Protein AF-A0A2G0E6S3-F1 (afdb_monomer)

Organism: Enterococcus faecium (NCBI:txid1352)

Sequence (179 aa):
LFSSYHDAVYQENNVIRSDQTESIQQRLASDDITYTGKISSESKQGYYLSAEQTNLSTSLANYRKAGKSGLLESGVFLDGDVLTKSLSSSEAEKNVIDPDKISSSLEDFLANKDNILFGNEYVYTKNFSHLEEEPLEIQASQEYEGIPFNDDTAKIVLSLEKNKNDYRIMNNMQKHIAN

Structure (mmCIF, N/CA/C/O backbone):
data_AF-A0A2G0E6S3-F1
#
_entry.id   AF-A0A2G0E6S3-F1
#
loop_
_atom_site.group_PDB
_atom_site.id
_atom_site.type_symbol
_atom_site.label_atom_id
_atom_site.label_alt_id
_atom_site.label_comp_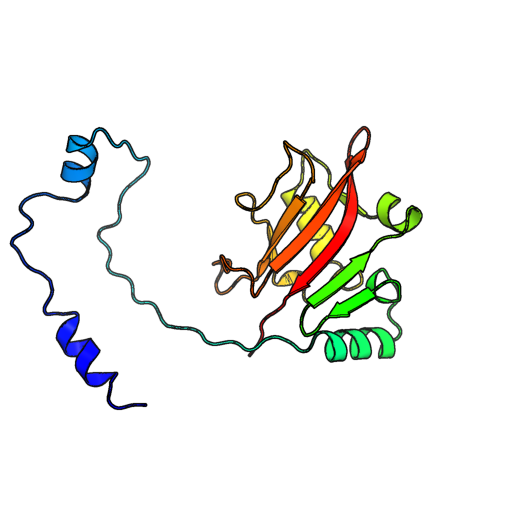id
_atom_site.label_asym_id
_atom_site.label_entity_id
_atom_site.label_seq_id
_atom_site.pdbx_PDB_ins_code
_atom_site.Cartn_x
_atom_site.Cartn_y
_atom_site.Cartn_z
_atom_site.occupancy
_atom_site.B_iso_or_equiv
_atom_site.auth_seq_id
_atom_site.auth_comp_id
_atom_site.auth_asym_id
_atom_site.auth_atom_id
_atom_site.pdbx_PDB_model_num
ATOM 1 N N . LEU A 1 1 ? -4.801 -28.949 19.987 1.00 45.06 1 LEU A N 1
ATOM 2 C CA . LEU A 1 1 ? -5.226 -27.597 20.420 1.00 45.06 1 LEU A CA 1
ATOM 3 C C . LEU A 1 1 ? -6.745 -27.369 20.294 1.00 45.06 1 LEU A C 1
ATOM 5 O O . LEU A 1 1 ? -7.177 -26.231 20.277 1.00 45.06 1 LEU A O 1
ATOM 9 N N . PHE A 1 2 ? -7.572 -28.427 20.276 1.00 37.78 2 PHE A N 1
ATOM 10 C CA . PHE A 1 2 ? -9.034 -28.327 20.110 1.00 37.78 2 PHE A CA 1
ATOM 11 C C . PHE A 1 2 ? -9.837 -28.495 21.418 1.00 37.78 2 PHE A C 1
ATOM 13 O O . PHE A 1 2 ? -11.061 -28.486 21.379 1.00 37.78 2 PHE A O 1
ATOM 20 N N . SER A 1 3 ? -9.185 -28.642 22.581 1.00 34.00 3 SER A N 1
ATOM 21 C CA . SER A 1 3 ? -9.890 -28.794 23.868 1.00 34.00 3 SER A CA 1
ATOM 22 C C . SER A 1 3 ? -10.190 -27.469 24.574 1.00 34.00 3 SER A C 1
ATOM 24 O O . SER A 1 3 ? -11.008 -27.453 25.480 1.00 34.00 3 SER A O 1
ATOM 26 N N . SER A 1 4 ? -9.576 -26.358 24.161 1.00 38.72 4 SER A N 1
ATOM 27 C CA . SER A 1 4 ? -9.751 -25.042 24.797 1.00 38.72 4 SER A CA 1
ATOM 28 C C . SER A 1 4 ? -10.980 -24.269 24.299 1.00 38.72 4 SER A C 1
ATOM 30 O O . SER A 1 4 ? -11.353 -23.269 24.903 1.00 38.72 4 SER A O 1
ATOM 32 N N . TYR A 1 5 ? -11.624 -24.713 23.213 1.00 45.81 5 TYR A N 1
ATOM 33 C CA . TYR A 1 5 ? -12.762 -23.995 22.625 1.00 45.81 5 TYR A CA 1
ATOM 34 C C . TYR A 1 5 ? -14.083 -24.260 23.363 1.00 45.81 5 TYR A C 1
ATOM 36 O O . TYR A 1 5 ? -14.990 -23.436 23.322 1.00 45.81 5 TYR A O 1
ATOM 44 N N . HIS A 1 6 ? -14.202 -25.388 24.071 1.00 39.03 6 HIS A N 1
ATOM 45 C CA . HIS A 1 6 ? -15.421 -25.692 24.828 1.00 39.03 6 HIS A CA 1
ATOM 46 C C . HIS A 1 6 ? -15.519 -24.923 26.153 1.00 39.03 6 HIS A C 1
ATOM 48 O O . HIS A 1 6 ? -16.628 -24.616 26.580 1.00 39.03 6 HIS A O 1
ATOM 54 N N . ASP A 1 7 ? -14.393 -24.534 26.759 1.00 37.19 7 ASP A N 1
ATOM 55 C CA . ASP 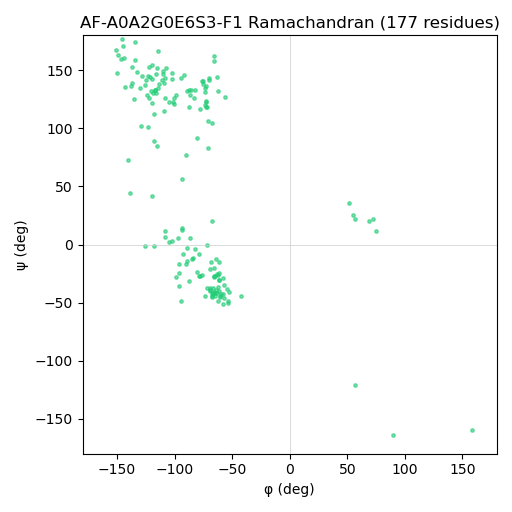A 1 7 ? -14.404 -23.779 28.020 1.00 37.19 7 ASP A CA 1
ATOM 56 C C . ASP A 1 7 ? -14.715 -22.283 27.814 1.00 37.19 7 ASP A C 1
ATOM 58 O O . ASP A 1 7 ? -15.311 -21.650 28.687 1.00 37.19 7 ASP A O 1
ATOM 62 N N . ALA A 1 8 ? -14.398 -21.723 26.639 1.00 44.44 8 ALA A N 1
ATOM 63 C CA . ALA A 1 8 ? -14.673 -20.319 26.317 1.00 44.44 8 ALA A CA 1
ATOM 64 C C . ALA A 1 8 ? -16.179 -20.026 26.159 1.00 44.44 8 ALA A C 1
ATOM 66 O O . ALA A 1 8 ? -16.666 -19.007 26.650 1.00 44.44 8 ALA A O 1
ATOM 67 N N . VAL A 1 9 ? -16.942 -20.959 25.573 1.00 43.62 9 VAL A N 1
ATOM 68 C CA . VAL A 1 9 ? -18.397 -20.807 25.355 1.00 43.62 9 VAL A CA 1
ATOM 69 C C . VAL A 1 9 ? -19.179 -20.758 26.679 1.00 43.62 9 VAL A C 1
ATOM 71 O O . VAL A 1 9 ? -20.223 -20.113 26.764 1.00 43.62 9 VAL A O 1
ATOM 74 N N . TYR A 1 10 ? -18.664 -21.381 27.745 1.00 38.28 10 TYR A N 1
ATOM 75 C CA . TYR A 1 10 ? -19.272 -21.314 29.081 1.00 38.28 10 TYR A CA 1
ATOM 76 C C . TYR A 1 10 ? -18.759 -20.146 29.941 1.00 38.28 10 TYR A C 1
ATOM 78 O O . TYR A 1 10 ? -19.415 -19.785 30.923 1.00 38.28 10 TYR A O 1
ATOM 86 N N . GLN A 1 11 ? -17.627 -19.526 29.587 1.00 40.38 11 GLN A N 1
ATOM 87 C CA . GLN A 1 11 ? -17.107 -18.349 30.291 1.00 40.38 11 GLN A CA 1
ATOM 88 C C . GLN A 1 11 ? -17.669 -17.021 29.766 1.00 40.38 11 GLN A C 1
ATOM 90 O O . GLN A 1 11 ? -17.878 -16.120 30.578 1.00 40.38 11 GLN A O 1
ATOM 95 N N . GLU A 1 12 ? -18.003 -16.895 28.477 1.00 41.09 12 GLU A N 1
ATOM 96 C CA . GLU A 1 12 ? -18.576 -15.642 27.943 1.00 41.09 12 GLU A CA 1
ATOM 97 C C . GLU A 1 12 ? -19.967 -15.311 28.510 1.00 41.09 12 GLU A C 1
ATOM 99 O O . GLU A 1 12 ? -20.295 -14.140 28.688 1.00 41.09 12 GLU A O 1
ATOM 104 N N . ASN A 1 13 ? -20.751 -16.312 28.925 1.00 36.62 13 ASN A N 1
ATOM 105 C CA . ASN A 1 13 ? -22.032 -16.080 29.606 1.00 36.62 13 ASN A CA 1
ATOM 106 C C . ASN A 1 13 ? -21.905 -15.790 31.115 1.00 36.62 13 ASN A C 1
ATOM 108 O O . ASN A 1 13 ? -22.912 -15.516 31.765 1.00 36.62 13 ASN A O 1
ATOM 112 N N . ASN A 1 14 ? -20.699 -15.840 31.695 1.00 35.03 14 ASN A N 1
ATOM 113 C CA . ASN A 1 14 ? -20.488 -15.707 33.144 1.00 35.03 14 ASN A CA 1
ATOM 114 C C . ASN A 1 14 ? -19.832 -14.385 33.580 1.00 35.03 14 ASN A C 1
ATOM 116 O O . ASN A 1 14 ? -19.557 -14.203 34.768 1.00 35.03 14 ASN A O 1
ATOM 120 N N . VAL A 1 15 ? -19.623 -13.431 32.666 1.00 41.59 15 VAL A N 1
ATOM 121 C CA . VAL A 1 15 ? -19.131 -12.083 33.012 1.00 41.59 15 VAL A CA 1
ATOM 122 C C . VAL A 1 15 ? -20.121 -10.993 32.600 1.00 41.59 15 VAL A C 1
ATOM 124 O O . VAL A 1 15 ? -19.739 -9.911 32.175 1.00 41.59 15 VAL A O 1
ATOM 127 N N . ILE A 1 16 ? -21.416 -11.224 32.813 1.00 42.97 16 ILE A N 1
ATOM 128 C CA . ILE A 1 16 ? -22.308 -10.114 33.163 1.00 42.97 16 ILE A CA 1
ATOM 129 C C . ILE A 1 16 ? -22.292 -10.040 34.689 1.00 42.97 16 ILE A C 1
ATOM 131 O O . ILE A 1 16 ? -23.200 -10.515 35.365 1.00 42.97 16 ILE A O 1
ATOM 135 N N . ARG A 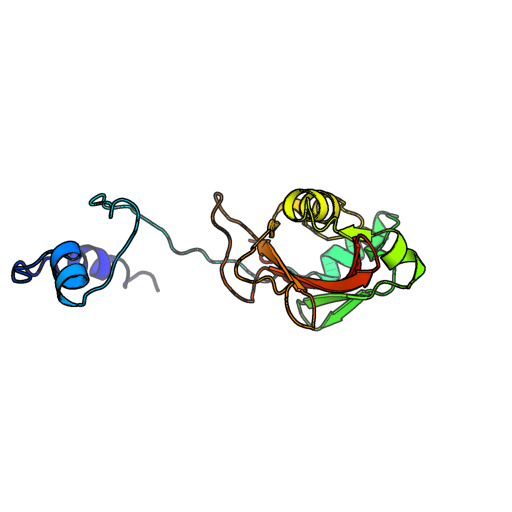1 17 ? -21.214 -9.489 35.264 1.00 44.31 17 ARG A N 1
ATOM 136 C CA . ARG A 1 17 ? -21.290 -9.015 36.649 1.00 44.31 17 ARG A CA 1
ATOM 137 C C . ARG A 1 17 ? -22.236 -7.822 36.640 1.00 44.31 17 ARG A C 1
ATOM 139 O O . ARG A 1 17 ? -21.861 -6.740 36.197 1.00 44.31 17 ARG A O 1
ATOM 146 N N . SER A 1 18 ? -23.455 -8.038 37.122 1.00 49.59 18 SER A N 1
ATOM 147 C CA . SER A 1 18 ? -24.530 -7.050 37.258 1.00 49.59 18 SER A CA 1
ATOM 148 C C . SER A 1 18 ? -24.250 -5.952 38.295 1.00 49.59 18 SER A C 1
ATOM 150 O O . SER A 1 18 ? -25.184 -5.317 38.773 1.00 49.59 18 SER A O 1
ATOM 152 N N . ASP A 1 19 ? -22.985 -5.728 38.654 1.00 46.38 19 ASP A N 1
ATOM 153 C CA . ASP A 1 19 ? -22.576 -4.812 39.724 1.00 46.38 19 ASP A CA 1
ATOM 154 C C . ASP A 1 19 ? -21.996 -3.497 39.166 1.00 46.38 19 ASP A C 1
ATOM 156 O O . ASP A 1 19 ? -21.560 -2.635 39.924 1.00 46.38 19 ASP A O 1
ATOM 160 N N . GLN A 1 20 ? -21.974 -3.318 37.837 1.00 53.00 20 GLN A N 1
ATOM 161 C CA . GLN A 1 20 ? -21.704 -2.020 37.210 1.00 53.00 20 GLN A CA 1
ATOM 162 C C . GLN A 1 20 ? -23.000 -1.199 37.237 1.00 53.00 20 GLN A C 1
ATOM 164 O O . GLN A 1 20 ? -23.832 -1.299 36.340 1.00 53.00 20 GLN A O 1
ATOM 169 N N . THR A 1 21 ? -23.192 -0.409 38.291 1.00 60.25 21 THR A N 1
ATOM 170 C CA . THR A 1 21 ? -24.366 0.466 38.459 1.00 60.25 21 THR A CA 1
ATOM 171 C C . THR A 1 21 ? -24.432 1.598 37.428 1.00 60.25 21 THR A C 1
ATOM 173 O O . THR A 1 21 ? -25.508 2.151 37.210 1.00 60.25 21 THR A O 1
ATOM 176 N N . GLU A 1 22 ? -23.308 1.943 36.792 1.00 71.19 22 GLU A N 1
ATOM 177 C CA . GLU A 1 22 ? -23.193 3.056 35.847 1.00 71.19 22 GLU A CA 1
ATOM 178 C C . GLU A 1 22 ? -22.815 2.586 34.437 1.00 71.19 22 GLU A C 1
ATOM 180 O O . GLU A 1 22 ? -21.889 1.801 34.232 1.00 71.19 22 GLU A O 1
ATOM 185 N N . SER A 1 23 ? -23.536 3.109 33.447 1.00 84.31 23 SER A N 1
ATOM 186 C CA . SER A 1 23 ? -23.283 2.891 32.019 1.00 84.31 23 SER A CA 1
ATOM 187 C C . SER A 1 23 ? -21.949 3.498 31.561 1.00 84.31 23 SER A C 1
ATOM 189 O O . SER A 1 23 ? -21.446 4.454 32.155 1.00 84.31 23 SER A O 1
ATOM 191 N N . ILE A 1 24 ? -21.392 3.005 30.445 1.00 84.81 24 ILE A N 1
ATOM 192 C CA . ILE A 1 24 ? -20.170 3.579 29.850 1.00 84.81 24 ILE A CA 1
ATOM 193 C C . ILE A 1 24 ? -20.342 5.070 29.528 1.00 84.81 24 ILE A C 1
ATOM 195 O O . ILE A 1 24 ? -19.422 5.852 29.729 1.00 84.81 24 ILE A O 1
ATOM 199 N N . GLN A 1 25 ? -21.540 5.487 29.114 1.00 87.50 25 GLN A N 1
ATOM 200 C CA . GLN A 1 25 ? -21.862 6.886 28.854 1.00 87.50 25 GLN A CA 1
ATOM 201 C C . GLN A 1 25 ? -21.766 7.747 30.120 1.00 87.50 25 GLN A C 1
ATOM 203 O O . GLN A 1 25 ? -21.241 8.854 30.055 1.00 87.50 25 GLN A O 1
ATOM 208 N N . GLN A 1 26 ? -22.253 7.248 31.261 1.00 87.06 26 GLN A N 1
ATOM 209 C CA . GLN A 1 26 ? -22.166 7.958 32.543 1.00 87.06 26 GLN A CA 1
ATOM 210 C C . GLN A 1 26 ? -20.718 8.085 33.014 1.00 87.06 26 GLN A C 1
ATOM 212 O O . GLN A 1 26 ? -20.316 9.161 33.442 1.00 87.06 26 GLN A O 1
ATOM 217 N N . ARG A 1 27 ? -19.924 7.021 32.858 1.00 89.50 27 ARG A N 1
ATOM 218 C CA . ARG A 1 27 ? -18.498 7.031 33.206 1.00 89.50 27 ARG A CA 1
ATOM 219 C C . ARG A 1 27 ? -17.715 8.038 32.365 1.00 89.50 27 ARG A C 1
ATOM 221 O O . ARG A 1 27 ? -17.015 8.871 32.922 1.00 89.50 27 ARG A O 1
ATOM 228 N N . LEU A 1 28 ? -17.900 8.016 31.042 1.00 91.62 28 LEU A N 1
ATOM 229 C CA . LEU A 1 28 ? -17.266 8.984 30.140 1.00 91.62 28 LEU A CA 1
ATOM 230 C C . LEU A 1 28 ? -17.642 10.426 30.510 1.00 91.62 28 LEU A C 1
ATOM 232 O O . LEU A 1 28 ? -16.771 11.286 30.556 1.00 91.62 28 LEU A O 1
ATOM 236 N N . ALA A 1 29 ? -18.915 10.682 30.828 1.00 89.12 29 ALA A N 1
ATOM 237 C CA . ALA A 1 29 ? -19.371 12.008 31.236 1.00 89.12 29 ALA A CA 1
ATOM 238 C C . ALA A 1 29 ? -18.796 12.456 32.592 1.00 89.12 29 ALA A C 1
ATOM 240 O O . ALA A 1 29 ? -18.484 13.631 32.745 1.00 89.12 29 ALA A O 1
ATOM 241 N N . SER A 1 30 ? -18.643 11.545 33.561 1.00 92.69 30 SER A N 1
ATOM 242 C CA . SER A 1 30 ? -18.024 11.851 34.860 1.00 92.69 30 SER A CA 1
ATOM 243 C C . SER A 1 30 ? -16.545 12.221 34.741 1.00 92.69 30 SER A C 1
ATOM 245 O O . SER A 1 30 ? -16.035 12.942 35.595 1.00 92.69 30 SER A O 1
ATOM 247 N N . ASP A 1 31 ? -15.872 11.722 33.705 1.00 94.25 31 ASP A N 1
ATOM 248 C CA . ASP A 1 31 ? -14.463 12.001 33.420 1.00 94.25 31 ASP A CA 1
ATOM 249 C C . ASP A 1 31 ? -14.291 13.188 32.446 1.00 94.25 31 ASP A C 1
ATOM 251 O O . ASP A 1 31 ? -13.207 13.388 31.897 1.00 94.25 31 ASP A O 1
ATOM 255 N N . ASP A 1 32 ? -15.358 13.958 32.189 1.00 93.94 32 ASP A N 1
ATOM 256 C CA . ASP A 1 32 ? -15.400 15.058 31.213 1.00 93.94 32 ASP A CA 1
ATOM 257 C C . ASP A 1 32 ? -14.976 14.640 29.784 1.00 93.94 32 ASP A C 1
ATOM 259 O O . ASP A 1 32 ? -14.545 15.456 28.962 1.00 93.94 32 ASP A O 1
ATOM 263 N N . ILE A 1 33 ? -15.132 13.356 29.443 1.00 94.25 33 ILE A N 1
ATOM 264 C CA . ILE A 1 33 ? -14.829 12.813 28.118 1.00 94.25 33 ILE A CA 1
ATOM 265 C C . ILE A 1 33 ? -16.056 12.960 27.222 1.00 94.25 33 ILE A C 1
ATOM 267 O O . ILE A 1 33 ? -17.109 12.354 27.435 1.00 94.25 33 ILE A O 1
ATOM 271 N N . THR A 1 34 ? -15.895 13.728 26.147 1.00 90.88 34 THR A N 1
ATOM 272 C CA . THR A 1 34 ? -16.917 13.864 25.106 1.00 90.88 34 THR A CA 1
ATOM 273 C C . THR A 1 34 ? -16.666 12.882 23.966 1.00 90.88 34 THR A C 1
ATOM 275 O O . THR A 1 34 ? -15.529 12.5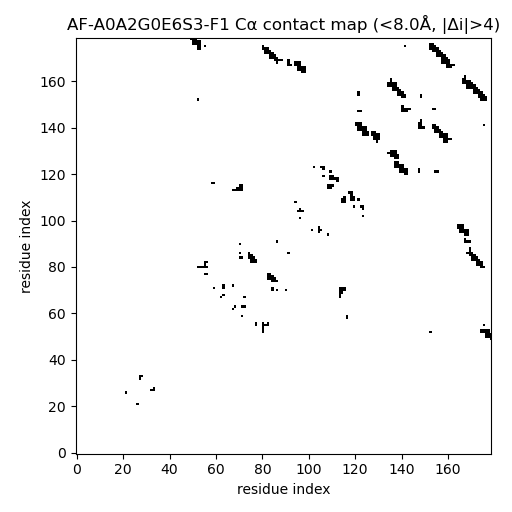98 23.595 1.00 90.88 34 THR A O 1
ATOM 278 N N . TYR A 1 35 ? -17.744 12.349 23.396 1.00 88.50 35 TYR A N 1
ATOM 279 C CA . TYR A 1 35 ? -17.702 11.511 22.202 1.00 88.50 35 TYR A CA 1
ATOM 280 C C . TYR A 1 35 ? -18.789 11.962 21.230 1.00 88.50 35 TYR A C 1
ATOM 282 O O . TYR A 1 35 ? -19.771 12.601 21.613 1.00 88.50 35 TYR A O 1
ATOM 290 N N . THR A 1 36 ? -18.618 11.623 19.957 1.00 89.06 36 THR A N 1
ATOM 291 C CA . THR A 1 36 ? -19.625 11.866 18.923 1.00 89.06 36 THR A CA 1
ATOM 292 C C . THR A 1 36 ? -20.223 10.538 18.464 1.00 89.06 36 THR A C 1
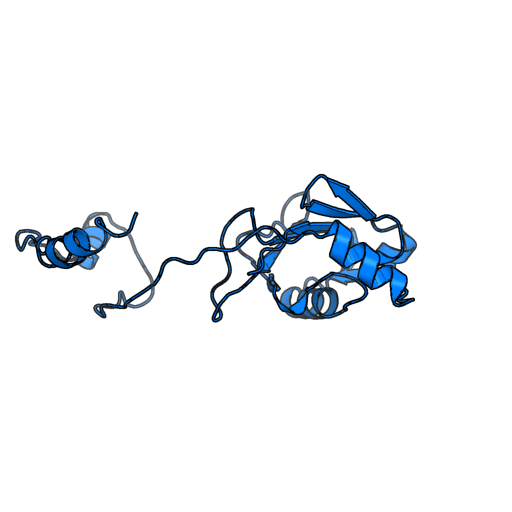ATOM 294 O O . THR A 1 36 ? -19.567 9.499 18.498 1.00 89.06 36 THR A O 1
ATOM 297 N N . GLY A 1 37 ? -21.494 10.554 18.059 1.00 86.81 37 GLY A N 1
ATOM 298 C CA . GLY A 1 37 ? -22.206 9.354 17.613 1.00 86.81 37 GLY A CA 1
ATOM 299 C C . GLY A 1 37 ? -22.923 8.595 18.734 1.00 86.81 37 GLY A C 1
ATOM 300 O O . GLY A 1 37 ? -23.204 9.136 19.801 1.00 86.81 37 GLY A O 1
ATOM 301 N N . LYS A 1 38 ? -23.293 7.341 18.455 1.00 87.38 38 LYS A N 1
ATOM 302 C CA . LYS A 1 38 ? -24.005 6.456 19.388 1.00 87.38 38 LYS A CA 1
ATOM 303 C C . LYS A 1 38 ? -23.154 5.224 19.666 1.00 87.38 38 LYS A C 1
ATOM 305 O O . LYS A 1 38 ? -22.720 4.561 18.730 1.00 87.38 38 LYS A O 1
ATOM 310 N N . ILE A 1 39 ? -22.975 4.895 20.942 1.00 86.50 39 ILE A N 1
ATOM 311 C CA . ILE A 1 39 ? -22.413 3.604 21.347 1.00 86.50 39 ILE A CA 1
ATOM 312 C C . ILE A 1 39 ? -23.497 2.546 21.122 1.00 86.50 39 ILE A C 1
ATOM 314 O O . ILE A 1 39 ? -24.593 2.662 21.675 1.00 86.50 39 ILE A O 1
ATOM 318 N N . SER A 1 40 ? -23.214 1.555 20.275 1.00 86.25 40 SER A N 1
ATOM 319 C CA . SER A 1 40 ? -24.154 0.465 20.000 1.00 86.25 40 SER A CA 1
ATOM 320 C C . SER A 1 40 ? -24.290 -0.459 21.211 1.00 86.25 40 SER A C 1
ATOM 322 O O . SER A 1 40 ? -23.302 -0.759 21.877 1.00 86.25 40 SER A O 1
ATOM 324 N N . SER A 1 41 ? -25.509 -0.932 21.473 1.00 84.06 41 SER A N 1
ATOM 325 C CA . SER A 1 41 ? -25.795 -1.996 22.444 1.00 84.06 41 SER A CA 1
ATOM 326 C C . SER A 1 41 ? -25.925 -3.377 21.789 1.00 84.06 41 SER A C 1
ATOM 328 O O . SER A 1 41 ? -26.314 -4.336 22.451 1.00 84.06 41 SER A O 1
ATOM 330 N N . GLU A 1 42 ? -25.663 -3.481 20.484 1.00 91.31 42 GLU A N 1
ATOM 331 C CA . GLU A 1 42 ? -25.717 -4.746 19.753 1.00 91.31 42 GLU A CA 1
ATOM 332 C C . GLU A 1 42 ? -24.520 -5.635 20.101 1.00 91.31 42 GLU A C 1
ATOM 334 O O . GLU A 1 42 ? -23.367 -5.207 20.028 1.00 91.31 42 GLU A O 1
ATOM 339 N N . SER A 1 43 ? -24.793 -6.902 20.417 1.00 88.50 43 SER A N 1
ATOM 340 C CA . SER A 1 43 ? -23.765 -7.938 20.484 1.00 88.50 43 SER A CA 1
ATOM 341 C C . SER A 1 43 ? -23.500 -8.474 19.078 1.00 88.50 43 SER A C 1
ATOM 343 O O . SER A 1 43 ? -24.432 -8.875 18.377 1.00 88.50 43 SER A O 1
ATOM 345 N N . LYS A 1 44 ? -22.234 -8.462 18.656 1.00 89.19 44 LYS A N 1
ATOM 346 C CA . LYS A 1 44 ? -21.785 -8.979 17.358 1.00 89.19 44 LYS A CA 1
ATOM 347 C C . LYS A 1 44 ? -20.851 -10.162 17.573 1.00 89.19 44 LYS A C 1
ATOM 349 O O . LYS A 1 44 ? -20.092 -10.183 18.536 1.00 89.19 44 LYS A O 1
ATOM 354 N N . GLN A 1 45 ? -20.902 -11.123 16.659 1.00 91.00 45 GLN A N 1
ATOM 355 C CA . GLN A 1 45 ? -19.944 -12.223 16.607 1.00 91.00 45 GLN A CA 1
ATOM 356 C C . GLN A 1 45 ? -18.789 -11.850 15.680 1.00 91.00 45 GLN A C 1
ATOM 358 O O . GLN A 1 45 ? -18.988 -11.166 14.677 1.00 91.00 45 GLN A O 1
ATOM 363 N N . GLY A 1 46 ? -17.596 -12.315 16.026 1.00 91.50 46 GLY A N 1
ATOM 364 C CA . GLY A 1 46 ? -16.402 -12.215 15.198 1.00 91.50 46 GLY A CA 1
ATOM 365 C C . GLY A 1 46 ? -15.673 -13.551 15.171 1.00 91.50 46 GLY A C 1
ATOM 366 O O . GLY A 1 46 ? -16.040 -14.493 15.875 1.00 91.50 46 GLY A O 1
ATOM 367 N N . TYR A 1 47 ? -14.634 -13.632 14.356 1.00 92.31 47 TYR A N 1
ATOM 368 C CA . TYR A 1 47 ? -13.787 -14.809 14.240 1.00 92.31 47 TYR A CA 1
ATOM 369 C C . TYR A 1 47 ? -12.322 -14.382 14.187 1.00 92.31 47 TYR A C 1
ATOM 371 O O . TYR A 1 47 ? -11.993 -13.275 13.762 1.00 92.31 47 TYR A O 1
ATOM 379 N N . TYR A 1 48 ? -11.441 -15.271 14.637 1.00 91.75 48 TYR A N 1
ATOM 380 C CA . TYR A 1 48 ? -10.008 -15.096 14.452 1.00 91.75 48 TYR A CA 1
ATOM 381 C C . TYR A 1 48 ? -9.622 -15.560 13.055 1.00 91.75 48 TYR A C 1
ATOM 383 O O . TYR A 1 48 ? -10.012 -16.646 12.624 1.00 91.75 48 TYR A O 1
ATOM 391 N N . LEU A 1 49 ? -8.836 -14.735 12.377 1.00 89.75 49 LEU A N 1
ATOM 392 C CA . LEU A 1 49 ? -8.245 -15.055 11.090 1.00 89.75 49 LEU A CA 1
ATOM 393 C C . LEU A 1 49 ? -6.780 -15.432 11.268 1.00 89.75 49 LEU A C 1
ATOM 395 O O . LEU A 1 49 ? -6.083 -14.907 12.135 1.00 89.75 49 LEU A O 1
ATOM 399 N N . SER A 1 50 ? -6.324 -16.329 10.406 1.00 91.69 50 SER A N 1
ATOM 400 C CA . SER A 1 50 ? -4.911 -16.603 10.184 1.00 91.69 50 SER A CA 1
ATOM 401 C C . SER A 1 50 ? -4.618 -16.441 8.702 1.00 91.69 50 SER A C 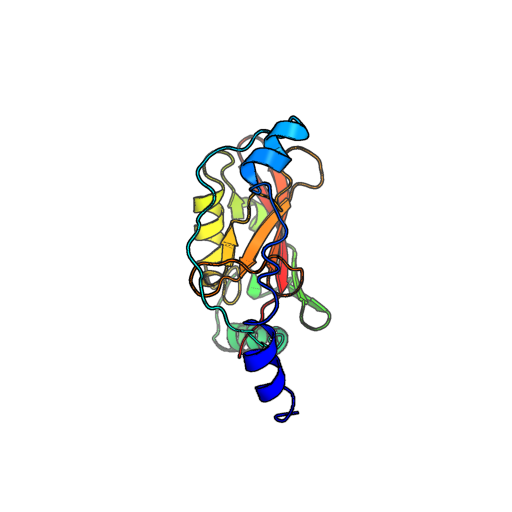1
ATOM 403 O O . SER A 1 50 ? -5.431 -16.843 7.870 1.00 91.69 50 SER A O 1
ATOM 405 N N . ALA A 1 51 ? -3.453 -15.888 8.402 1.00 94.00 51 ALA A N 1
ATOM 406 C CA . ALA A 1 51 ? -2.907 -15.781 7.061 1.00 94.00 51 ALA A CA 1
ATOM 407 C C . ALA A 1 51 ? -1.388 -15.957 7.137 1.00 94.00 51 ALA A C 1
ATOM 409 O O . ALA A 1 51 ? -0.785 -15.779 8.202 1.00 94.00 51 ALA A O 1
ATOM 410 N N . GLU A 1 52 ? -0.776 -16.293 6.011 1.00 95.62 52 GLU A N 1
ATOM 411 C CA . GLU A 1 52 ? 0.669 -16.414 5.871 1.00 95.62 52 GLU A CA 1
ATOM 412 C C . GLU A 1 52 ? 1.226 -15.246 5.056 1.00 95.62 52 GLU A C 1
ATOM 414 O O . GLU A 1 52 ? 0.549 -14.676 4.197 1.00 95.62 52 GLU A O 1
ATOM 419 N N . GLN A 1 53 ? 2.483 -14.880 5.314 1.00 96.62 53 GLN A N 1
ATOM 420 C CA . GLN A 1 53 ? 3.176 -13.915 4.467 1.00 96.62 53 GLN A CA 1
ATOM 421 C C . GLN A 1 53 ? 3.306 -14.476 3.053 1.00 96.62 53 GLN A C 1
ATOM 423 O O . GLN A 1 53 ? 3.711 -15.618 2.834 1.00 96.62 53 GLN A O 1
ATOM 428 N N . THR A 1 54 ? 2.955 -13.657 2.071 1.00 97.31 54 THR A N 1
ATOM 429 C CA . THR A 1 54 ? 3.085 -14.032 0.670 1.00 97.31 54 THR A CA 1
ATOM 430 C C . THR A 1 54 ? 4.542 -14.003 0.259 1.00 97.31 54 THR A C 1
ATOM 432 O O . THR A 1 54 ? 5.244 -13.018 0.462 1.00 97.31 54 THR A O 1
ATOM 435 N N . ASN A 1 55 ? 4.975 -15.046 -0.447 1.00 96.31 55 ASN A N 1
ATOM 436 C CA . ASN A 1 55 ? 6.291 -15.076 -1.069 1.00 96.31 55 ASN A CA 1
ATOM 437 C C . ASN A 1 55 ? 6.343 -14.107 -2.270 1.00 96.31 55 ASN A C 1
ATOM 439 O O . ASN A 1 55 ? 6.162 -14.496 -3.430 1.00 96.31 55 ASN A O 1
ATOM 443 N N . LEU A 1 56 ? 6.594 -12.824 -1.991 1.00 96.81 56 LEU A N 1
ATOM 444 C CA . LEU A 1 56 ? 6.636 -11.760 -3.000 1.00 96.81 56 LEU A CA 1
ATOM 445 C C . LEU A 1 56 ? 7.746 -11.974 -4.037 1.00 96.81 56 LEU A C 1
ATOM 447 O O . LEU A 1 56 ? 7.587 -11.569 -5.188 1.00 96.81 56 LEU A O 1
ATOM 451 N N . SER A 1 57 ? 8.823 -12.681 -3.683 1.00 95.81 57 SER A N 1
ATOM 452 C CA . SER A 1 57 ? 9.874 -13.077 -4.630 1.00 95.81 57 SER A CA 1
ATOM 453 C C . SER A 1 57 ? 9.328 -13.962 -5.755 1.00 95.81 57 SER A C 1
ATOM 455 O O . SER A 1 57 ? 9.574 -13.713 -6.940 1.00 95.81 57 SER A O 1
ATOM 457 N N . THR A 1 58 ? 8.505 -14.952 -5.403 1.00 95.94 58 THR A N 1
ATOM 458 C CA . THR A 1 58 ? 7.865 -15.850 -6.373 1.00 95.94 58 THR A CA 1
ATOM 459 C C . THR A 1 58 ? 6.848 -15.099 -7.230 1.00 95.94 58 THR A C 1
ATOM 461 O O . THR A 1 58 ? 6.848 -15.239 -8.457 1.00 95.94 58 THR A O 1
ATOM 464 N N . SER A 1 59 ? 6.025 -14.251 -6.613 1.00 96.12 59 SER A N 1
ATOM 465 C CA . SER A 1 59 ? 5.037 -13.423 -7.317 1.00 96.12 59 SER A CA 1
ATOM 466 C C . SER A 1 59 ? 5.693 -12.462 -8.315 1.00 96.12 59 SER A C 1
ATOM 468 O O . SER A 1 59 ? 5.271 -12.388 -9.471 1.00 96.12 59 SER A O 1
ATOM 470 N N . LEU A 1 60 ? 6.785 -11.800 -7.921 1.00 96.31 60 LEU A N 1
ATOM 471 C CA . LEU A 1 60 ? 7.567 -10.918 -8.788 1.00 96.31 60 LEU A CA 1
ATOM 472 C C . LEU A 1 60 ? 8.225 -11.681 -9.947 1.00 96.31 60 LEU A C 1
ATOM 474 O O . LEU A 1 60 ? 8.206 -11.222 -11.092 1.00 96.31 60 LEU A O 1
ATOM 478 N N . ALA A 1 61 ? 8.782 -12.866 -9.685 1.00 95.44 61 ALA A N 1
ATOM 479 C CA . ALA A 1 61 ? 9.362 -13.706 -10.729 1.00 95.44 61 ALA A CA 1
ATOM 480 C C . ALA A 1 61 ? 8.311 -14.134 -11.767 1.00 95.44 61 ALA A C 1
ATOM 482 O O . ALA A 1 61 ? 8.587 -14.116 -12.967 1.00 95.44 61 ALA A O 1
ATOM 483 N N . ASN A 1 62 ? 7.099 -14.474 -11.325 1.00 95.56 62 ASN A N 1
ATOM 484 C CA . ASN A 1 62 ? 5.991 -14.820 -12.215 1.00 95.56 62 ASN A CA 1
ATOM 485 C C . ASN A 1 62 ? 5.513 -13.615 -13.034 1.00 95.56 62 ASN A C 1
ATOM 487 O O . ASN A 1 62 ? 5.313 -13.750 -14.242 1.00 95.56 62 ASN A O 1
ATOM 491 N N . TYR A 1 63 ? 5.402 -12.436 -12.410 1.00 95.25 63 TYR A N 1
ATOM 492 C CA . TYR A 1 63 ? 5.111 -11.180 -13.105 1.00 95.25 63 TYR A CA 1
ATOM 493 C C . TYR A 1 63 ? 6.102 -10.939 -14.258 1.00 95.25 63 TYR A C 1
ATOM 495 O O . TYR A 1 63 ? 5.686 -10.713 -15.395 1.00 95.25 63 TYR A O 1
ATOM 503 N N . ARG A 1 64 ? 7.410 -11.079 -13.996 1.00 94.81 64 ARG A N 1
ATOM 504 C CA . ARG A 1 64 ? 8.467 -10.854 -14.999 1.00 94.81 64 ARG A CA 1
ATOM 505 C C . ARG A 1 64 ? 8.482 -11.915 -16.100 1.00 94.81 64 ARG A C 1
ATOM 507 O O . ARG A 1 64 ? 8.641 -11.582 -17.270 1.00 94.81 64 ARG A O 1
ATOM 514 N N . LYS A 1 65 ? 8.265 -13.192 -15.760 1.00 95.25 65 LYS A N 1
ATOM 515 C CA . LYS A 1 65 ? 8.167 -14.287 -16.747 1.00 95.25 65 LYS A CA 1
ATOM 516 C C . LYS A 1 65 ? 7.013 -14.100 -17.730 1.00 95.25 65 LYS A C 1
ATOM 518 O O . LYS A 1 65 ? 7.123 -14.539 -18.869 1.00 95.25 65 LYS A O 1
ATOM 523 N N . ALA A 1 66 ? 5.932 -13.449 -17.306 1.00 93.62 66 ALA A N 1
ATOM 524 C CA . ALA A 1 66 ? 4.800 -13.131 -18.171 1.00 93.62 66 ALA A CA 1
ATOM 525 C C . ALA A 1 66 ? 5.102 -12.016 -19.197 1.00 93.62 66 ALA A C 1
ATOM 527 O O . ALA A 1 66 ? 4.219 -11.671 -19.977 1.00 93.62 66 ALA A O 1
ATOM 528 N N . GLY A 1 67 ? 6.319 -11.454 -19.207 1.00 88.06 67 GLY A N 1
ATOM 529 C CA . GLY A 1 67 ? 6.733 -10.421 -20.159 1.00 88.06 67 GLY A CA 1
ATOM 530 C C . GLY A 1 67 ? 6.090 -9.057 -19.909 1.00 88.06 67 GLY A C 1
ATOM 531 O O . GLY A 1 67 ? 5.993 -8.253 -20.833 1.00 88.06 67 GLY A O 1
ATOM 532 N N . LYS A 1 68 ? 5.613 -8.805 -18.686 1.00 84.62 68 LYS A N 1
ATOM 533 C CA . LYS A 1 68 ? 5.028 -7.518 -18.303 1.00 84.62 68 LYS A CA 1
ATOM 534 C C . LYS A 1 68 ? 6.114 -6.464 -18.101 1.00 84.62 68 LYS A C 1
ATOM 536 O O . LYS A 1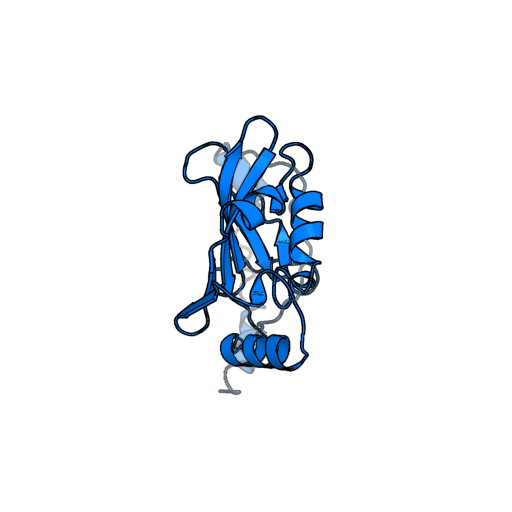 68 ? 7.161 -6.754 -17.524 1.00 84.62 68 LYS A O 1
ATOM 541 N N . SER A 1 69 ? 5.831 -5.243 -18.539 1.00 83.69 69 SER A N 1
ATOM 542 C CA . SER A 1 69 ? 6.725 -4.084 -18.456 1.00 83.69 69 SER A CA 1
ATOM 543 C C . SER A 1 69 ? 6.146 -3.035 -17.511 1.00 83.69 69 SER A C 1
ATOM 545 O O . SER A 1 69 ? 4.952 -2.764 -17.581 1.00 83.69 69 SER A O 1
ATOM 547 N N . GLY A 1 70 ? 6.973 -2.418 -16.668 1.00 91.00 70 GLY A N 1
ATOM 548 C CA . GLY A 1 70 ? 6.531 -1.383 -15.726 1.00 91.00 70 GLY A CA 1
ATOM 549 C C . GLY A 1 70 ? 7.482 -1.208 -14.549 1.00 91.00 70 GLY A C 1
ATOM 550 O O . GLY A 1 70 ? 8.634 -1.639 -14.613 1.00 91.00 70 GLY A O 1
ATOM 551 N N . LEU A 1 71 ? 7.003 -0.617 -13.450 1.00 95.50 71 LEU A N 1
ATOM 552 C CA . LEU A 1 71 ? 7.841 -0.338 -12.274 1.00 95.50 71 LEU A CA 1
ATOM 553 C C . LEU A 1 71 ? 8.424 -1.613 -11.656 1.00 95.50 71 LEU A C 1
ATOM 555 O O . LEU A 1 71 ? 9.527 -1.595 -11.117 1.00 95.50 71 LEU A O 1
ATOM 559 N N . LEU A 1 72 ? 7.709 -2.733 -11.763 1.00 95.62 72 LEU A N 1
ATOM 560 C C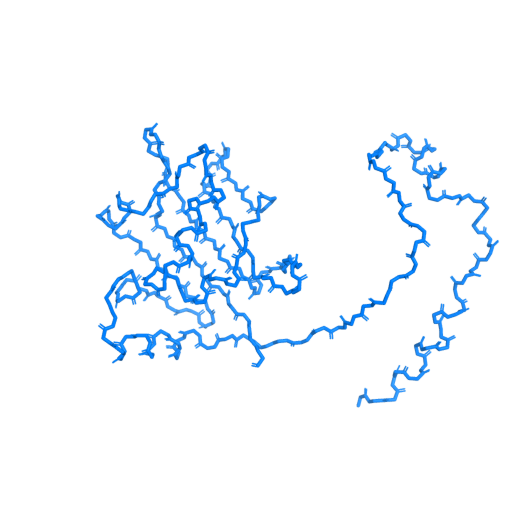A . LEU A 1 72 ? 8.138 -4.018 -11.207 1.00 95.62 72 LEU A CA 1
ATOM 561 C C . LEU A 1 72 ? 9.192 -4.748 -12.063 1.00 95.62 72 LEU A C 1
ATOM 563 O O . LEU A 1 72 ? 9.768 -5.756 -11.633 1.00 95.62 72 LEU A O 1
ATOM 567 N N . GLU A 1 73 ? 9.499 -4.259 -13.267 1.00 93.06 73 GLU A N 1
ATOM 568 C CA . GLU A 1 73 ? 10.495 -4.877 -14.149 1.00 93.06 73 GLU A CA 1
ATOM 569 C C . GLU A 1 73 ? 11.911 -4.797 -13.560 1.00 93.06 73 GLU A C 1
ATOM 571 O O . GLU A 1 73 ? 12.652 -5.780 -13.585 1.00 93.06 73 GLU A O 1
ATOM 576 N N . SER A 1 74 ? 12.275 -3.660 -12.960 1.00 89.31 74 SER A N 1
ATOM 577 C CA . SER A 1 74 ? 13.626 -3.402 -12.450 1.00 89.31 74 SER A CA 1
ATOM 578 C C . SER A 1 74 ? 13.633 -2.435 -11.259 1.00 89.31 74 SER A C 1
ATOM 580 O O . SER A 1 74 ? 12.627 -1.804 -10.945 1.00 89.31 74 SER A O 1
ATOM 582 N N . GLY A 1 75 ? 14.769 -2.324 -10.559 1.00 89.06 75 GLY A N 1
ATOM 583 C CA . GLY A 1 75 ? 14.895 -1.444 -9.384 1.00 89.06 75 GLY A CA 1
ATOM 584 C C . GLY A 1 75 ? 14.082 -1.903 -8.167 1.00 89.06 75 GLY A C 1
ATOM 585 O O . GLY A 1 75 ? 13.778 -1.097 -7.294 1.00 89.06 75 GLY A O 1
ATOM 586 N N . VAL A 1 76 ? 13.717 -3.189 -8.131 1.00 96.38 76 VAL A N 1
ATOM 587 C CA . VAL A 1 76 ? 13.035 -3.831 -7.004 1.00 96.38 76 VAL A CA 1
ATOM 588 C C . VAL A 1 76 ? 14.060 -4.581 -6.157 1.00 96.38 76 VAL A C 1
ATOM 590 O O . VAL A 1 76 ? 14.816 -5.400 -6.686 1.00 96.38 76 VAL A O 1
ATOM 593 N N . PHE A 1 77 ? 14.050 -4.326 -4.857 1.00 96.81 77 PHE A N 1
ATOM 594 C CA . PHE A 1 77 ? 14.806 -5.021 -3.827 1.00 96.81 77 PHE A CA 1
ATOM 595 C C . PHE A 1 77 ? 13.856 -5.871 -2.976 1.00 96.81 77 PHE A C 1
ATOM 597 O O . PHE A 1 77 ? 12.720 -5.473 -2.729 1.00 96.81 77 PHE A O 1
ATOM 604 N N . LEU A 1 78 ? 14.312 -7.047 -2.550 1.00 96.75 78 LEU A N 1
ATOM 605 C CA . LEU A 1 78 ? 13.554 -7.961 -1.699 1.00 96.75 78 LEU A CA 1
ATOM 606 C C . LEU A 1 78 ? 14.373 -8.265 -0.446 1.00 96.75 78 LEU A C 1
ATOM 608 O O . LEU A 1 78 ? 15.527 -8.680 -0.565 1.00 96.75 78 LEU A O 1
ATOM 612 N N . ASP A 1 79 ? 13.758 -8.094 0.720 1.00 95.00 79 ASP A N 1
ATOM 613 C CA . ASP A 1 79 ? 14.306 -8.482 2.021 1.00 95.00 79 ASP A CA 1
ATOM 614 C C . ASP A 1 79 ? 13.267 -9.319 2.772 1.00 95.00 79 ASP A C 1
ATOM 616 O O . ASP A 1 79 ? 12.259 -8.804 3.259 1.00 95.00 79 ASP A O 1
ATOM 620 N N . GLY A 1 80 ? 13.464 -10.639 2.772 1.00 90.81 80 GLY A N 1
ATOM 621 C CA . GLY A 1 80 ? 12.442 -11.590 3.210 1.00 90.81 80 GLY A CA 1
ATOM 622 C C . GLY A 1 80 ? 11.141 -11.425 2.416 1.00 90.81 80 GLY A C 1
ATOM 623 O O . GLY A 1 80 ? 11.141 -11.523 1.187 1.00 90.81 80 GLY A O 1
ATOM 624 N N . ASP A 1 81 ? 10.053 -11.143 3.132 1.00 91.94 81 ASP A N 1
ATOM 625 C CA . ASP A 1 81 ? 8.706 -10.944 2.580 1.00 91.94 81 ASP A CA 1
ATOM 626 C C . ASP A 1 81 ? 8.385 -9.465 2.294 1.00 91.94 81 ASP A C 1
ATOM 628 O O . ASP A 1 81 ? 7.228 -9.096 2.099 1.00 91.94 81 ASP A O 1
ATOM 632 N N . VAL A 1 82 ? 9.403 -8.598 2.279 1.00 97.44 82 VAL A N 1
ATOM 633 C CA . VAL A 1 82 ? 9.260 -7.171 1.970 1.00 97.44 82 VAL A CA 1
ATOM 634 C C . VAL A 1 82 ? 9.773 -6.892 0.566 1.00 97.44 82 VAL A C 1
ATOM 636 O O . VAL A 1 82 ? 10.942 -7.137 0.262 1.00 97.44 82 VAL A O 1
ATOM 639 N N . LEU A 1 83 ? 8.910 -6.338 -0.283 1.00 98.25 83 LEU A N 1
ATOM 640 C CA . LEU A 1 83 ? 9.274 -5.834 -1.604 1.00 98.25 83 LEU A CA 1
ATOM 641 C C . LEU A 1 83 ? 9.420 -4.318 -1.541 1.00 98.25 83 LEU A C 1
ATOM 643 O O . LEU A 1 83 ? 8.489 -3.625 -1.149 1.00 98.25 83 LEU A O 1
ATOM 647 N N . THR A 1 84 ? 10.562 -3.801 -1.979 1.00 98.31 84 THR A N 1
ATOM 648 C CA . THR A 1 84 ? 10.818 -2.361 -2.060 1.00 98.31 84 THR A CA 1
ATOM 649 C C . THR A 1 84 ? 11.162 -1.973 -3.490 1.00 98.31 84 THR A C 1
ATOM 651 O O . THR A 1 84 ? 12.089 -2.531 -4.075 1.00 98.31 84 THR A O 1
ATOM 654 N N . LYS A 1 85 ? 10.455 -1.001 -4.064 1.00 97.69 85 LYS A N 1
ATOM 655 C CA . LYS A 1 85 ? 10.748 -0.432 -5.383 1.00 97.69 85 LYS A CA 1
ATOM 656 C C . LYS A 1 85 ? 11.083 1.045 -5.241 1.00 97.69 85 LYS A C 1
ATOM 658 O O . LYS A 1 85 ? 10.210 1.869 -4.976 1.00 97.69 85 LYS A O 1
ATOM 663 N N . SER A 1 86 ? 12.345 1.368 -5.508 1.00 96.81 86 SER A N 1
ATOM 664 C CA . SER A 1 86 ? 12.805 2.748 -5.648 1.00 96.81 86 SER A CA 1
ATOM 665 C C . SER A 1 86 ? 12.597 3.221 -7.084 1.00 96.81 86 SER A C 1
ATOM 667 O O . SER A 1 86 ? 12.978 2.542 -8.046 1.00 96.81 86 SER A O 1
ATOM 669 N N . LEU A 1 87 ? 11.956 4.375 -7.232 1.00 96.56 87 LEU A N 1
ATOM 670 C CA . LEU A 1 87 ? 11.653 4.973 -8.523 1.00 96.56 87 LEU A CA 1
ATOM 671 C C . LEU A 1 87 ? 12.819 5.876 -8.934 1.00 96.56 87 LEU A C 1
ATOM 673 O O . LEU A 1 87 ? 13.311 6.698 -8.163 1.00 96.56 87 LEU A O 1
ATOM 677 N N . SER A 1 88 ? 13.274 5.720 -10.173 1.00 95.50 88 SER A N 1
ATOM 678 C CA . SER A 1 88 ? 14.159 6.685 -10.820 1.00 95.50 88 SER A CA 1
ATOM 679 C C . SER A 1 88 ? 13.434 8.015 -11.034 1.00 95.50 88 SER A C 1
ATOM 681 O O . SER A 1 88 ? 12.205 8.071 -11.041 1.00 95.50 88 SER A O 1
ATOM 683 N N . SER A 1 89 ? 14.178 9.096 -11.279 1.00 93.88 89 SER A N 1
ATOM 684 C CA . SER A 1 89 ? 13.581 10.425 -11.474 1.00 93.88 89 SER A CA 1
ATOM 685 C C . SER A 1 89 ? 12.511 10.454 -12.575 1.00 93.88 89 SER A C 1
ATOM 687 O O . SER A 1 89 ? 11.476 11.087 -12.399 1.00 93.88 89 SER A O 1
ATOM 689 N N . SER A 1 90 ? 12.709 9.727 -13.681 1.00 95.00 90 SER A N 1
ATOM 690 C CA . SER A 1 90 ? 11.741 9.671 -14.786 1.00 95.00 90 SER A CA 1
ATOM 691 C C . SER A 1 90 ? 10.517 8.796 -14.491 1.00 95.00 90 SER A C 1
ATOM 693 O O . SER A 1 90 ? 9.455 9.014 -15.074 1.00 95.00 90 SER A O 1
ATOM 695 N N . GLU A 1 91 ? 10.642 7.805 -13.604 1.00 96.44 91 GLU A N 1
ATOM 696 C CA . GLU A 1 91 ? 9.504 7.041 -13.084 1.00 96.44 91 GLU A CA 1
ATOM 697 C C . GLU A 1 91 ? 8.708 7.890 -12.086 1.00 96.44 91 GLU A C 1
ATOM 699 O O . GLU A 1 91 ? 7.485 7.948 -12.190 1.00 96.44 91 GLU A O 1
ATOM 704 N N . ALA A 1 92 ? 9.384 8.593 -11.173 1.00 96.31 92 ALA A N 1
ATOM 705 C CA . ALA A 1 92 ? 8.760 9.457 -10.170 1.00 96.31 92 ALA A CA 1
ATOM 706 C C . ALA A 1 92 ? 7.986 10.628 -10.804 1.00 96.31 92 ALA A C 1
ATOM 708 O O . ALA A 1 92 ? 6.901 10.974 -10.350 1.00 96.31 92 ALA A O 1
ATOM 709 N N . GLU A 1 93 ? 8.479 11.197 -11.910 1.00 95.12 93 GLU A N 1
ATOM 710 C CA . GLU A 1 93 ? 7.761 12.230 -12.678 1.00 95.12 93 GLU A CA 1
ATOM 711 C C . GLU A 1 93 ? 6.434 11.746 -13.284 1.00 95.12 93 GLU A C 1
ATOM 713 O O . GLU A 1 93 ? 5.549 12.558 -13.547 1.00 95.12 93 GLU A O 1
ATOM 718 N N . LYS A 1 94 ? 6.292 10.438 -13.523 1.00 95.12 94 LYS A N 1
ATOM 719 C CA . LYS A 1 94 ? 5.077 9.830 -14.093 1.00 95.12 94 LYS A CA 1
ATOM 720 C C . LYS A 1 94 ? 4.131 9.274 -13.033 1.00 95.12 94 LYS A C 1
ATOM 722 O O . LYS A 1 94 ? 2.979 8.998 -13.350 1.00 95.12 94 LYS A O 1
ATOM 727 N N . ASN A 1 95 ? 4.618 9.073 -11.812 1.00 96.75 95 ASN A N 1
ATOM 728 C CA . ASN A 1 95 ? 3.880 8.458 -10.716 1.00 96.75 95 ASN A CA 1
ATOM 729 C C . ASN A 1 95 ? 3.747 9.475 -9.585 1.00 96.75 95 ASN A C 1
ATOM 731 O O . ASN A 1 95 ? 4.602 9.573 -8.703 1.00 96.75 95 ASN A O 1
ATOM 735 N N . VAL A 1 96 ? 2.671 10.252 -9.659 1.00 97.31 96 VAL A N 1
ATOM 736 C CA . VAL A 1 96 ? 2.390 11.363 -8.752 1.00 97.31 96 VAL A CA 1
ATOM 737 C C . VAL A 1 96 ? 1.048 11.179 -8.051 1.00 97.31 96 VAL A C 1
ATOM 739 O O . VAL A 1 96 ? 0.138 10.554 -8.591 1.00 97.31 96 VAL A O 1
ATOM 742 N N . ILE A 1 97 ? 0.924 11.758 -6.862 1.00 98.06 97 ILE A N 1
ATOM 743 C CA . ILE A 1 97 ? -0.317 11.861 -6.099 1.00 98.06 97 ILE A CA 1
ATOM 744 C C . ILE A 1 97 ? -0.783 13.318 -6.130 1.00 98.06 97 ILE A C 1
ATOM 746 O O . ILE A 1 97 ? -0.028 14.222 -5.760 1.00 98.06 97 ILE A O 1
ATOM 750 N N . ASP A 1 98 ? -2.029 13.535 -6.556 1.00 97.06 98 ASP A N 1
ATOM 751 C CA . ASP A 1 98 ? -2.704 14.832 -6.474 1.00 97.06 98 ASP A CA 1
ATOM 752 C C . ASP A 1 98 ? -3.074 15.117 -5.000 1.00 97.06 98 ASP A C 1
ATOM 754 O O . ASP A 1 98 ? -3.846 14.345 -4.417 1.00 97.06 98 ASP A O 1
ATOM 758 N N . PRO A 1 99 ? -2.554 16.196 -4.378 1.00 95.25 99 PRO A N 1
ATOM 759 C CA . PRO A 1 99 ? -2.842 16.546 -2.987 1.00 95.25 99 PRO A CA 1
ATOM 760 C C . PRO A 1 99 ? -4.334 16.757 -2.694 1.00 95.25 99 PRO A C 1
ATOM 762 O O . PRO A 1 99 ? -4.780 16.479 -1.581 1.00 95.25 99 PRO A O 1
ATOM 765 N N . ASP A 1 100 ? -5.117 17.193 -3.685 1.00 96.00 100 ASP A N 1
ATOM 766 C CA . ASP A 1 100 ? -6.558 17.423 -3.538 1.00 96.00 100 ASP A CA 1
ATOM 767 C C . ASP A 1 100 ? -7.377 16.136 -3.750 1.00 96.00 100 ASP A C 1
ATOM 769 O O . ASP A 1 100 ? -8.572 16.083 -3.443 1.00 96.00 100 ASP A O 1
ATOM 773 N N . LYS A 1 101 ? -6.745 15.077 -4.276 1.00 96.75 101 LYS A N 1
ATOM 774 C CA . LYS A 1 101 ? -7.379 13.803 -4.651 1.00 96.75 101 LYS A CA 1
ATOM 775 C C . LYS A 1 101 ? -6.530 12.597 -4.257 1.00 96.75 101 LYS A C 1
ATOM 777 O O . LYS A 1 101 ? -6.380 11.649 -5.032 1.00 96.75 101 LYS A O 1
ATOM 782 N N . ILE A 1 102 ? -5.989 12.624 -3.041 1.00 96.62 102 ILE A N 1
ATOM 783 C CA . ILE A 1 102 ? -5.069 11.594 -2.543 1.00 96.62 102 ILE A CA 1
ATOM 784 C C . ILE A 1 102 ? -5.665 10.191 -2.682 1.00 96.62 102 ILE A C 1
ATOM 786 O O . ILE A 1 102 ? -5.020 9.322 -3.261 1.00 96.62 102 ILE A O 1
ATOM 790 N N . SER A 1 103 ? -6.899 9.978 -2.210 1.00 96.62 103 SER A N 1
ATOM 791 C CA . SER A 1 103 ? -7.526 8.651 -2.219 1.00 96.62 103 SER A CA 1
ATOM 792 C C . SER A 1 103 ? -7.624 8.061 -3.625 1.00 96.62 103 SER A C 1
ATOM 794 O O . SER A 1 103 ? -7.170 6.943 -3.834 1.00 96.62 103 SER A O 1
ATOM 796 N N . SER A 1 104 ? -8.161 8.811 -4.594 1.00 97.62 104 SER A N 1
ATOM 797 C CA . SER A 1 104 ? -8.332 8.305 -5.962 1.00 97.62 104 SER A CA 1
ATOM 798 C C . SER A 1 104 ? -7.002 8.180 -6.702 1.00 97.62 104 SER A C 1
ATOM 800 O O . SER A 1 104 ? -6.801 7.221 -7.430 1.00 97.62 104 SER A O 1
ATOM 802 N N . SER A 1 105 ? -6.066 9.115 -6.490 1.00 97.88 105 SER A N 1
ATOM 803 C CA . SER A 1 105 ? -4.734 9.035 -7.112 1.00 97.88 105 SER A CA 1
ATOM 804 C C . SER A 1 105 ? -3.963 7.813 -6.616 1.00 97.88 105 SER A C 1
ATOM 806 O O . SER A 1 105 ? -3.271 7.150 -7.387 1.00 97.88 105 SER A O 1
ATOM 808 N N . LEU A 1 106 ? -4.089 7.507 -5.321 1.00 98.19 106 LEU A N 1
ATOM 809 C CA . LEU A 1 106 ? -3.505 6.311 -4.734 1.00 98.19 106 LEU A CA 1
ATOM 810 C C . LEU A 1 106 ? -4.189 5.049 -5.263 1.00 98.19 106 LEU A C 1
ATOM 812 O O . LEU A 1 106 ? -3.495 4.112 -5.636 1.00 98.19 106 LEU A O 1
ATOM 816 N N . GLU A 1 107 ? -5.520 5.027 -5.322 1.00 97.81 107 GLU A N 1
ATOM 817 C CA . GLU A 1 107 ? -6.286 3.904 -5.869 1.00 97.81 107 GLU A CA 1
ATOM 818 C C . GLU A 1 107 ? -5.878 3.596 -7.317 1.00 97.81 107 GLU A C 1
ATOM 820 O O . GLU A 1 107 ? -5.570 2.448 -7.626 1.00 97.81 107 GLU A O 1
ATOM 825 N N . ASP A 1 108 ? -5.750 4.616 -8.171 1.00 97.88 108 ASP A N 1
ATOM 826 C CA . ASP A 1 108 ? -5.269 4.465 -9.550 1.00 97.88 108 ASP A CA 1
ATOM 827 C C . ASP A 1 108 ? -3.845 3.880 -9.600 1.00 97.88 108 ASP A C 1
ATOM 829 O O . ASP A 1 108 ? -3.546 2.992 -10.407 1.00 97.88 108 ASP A O 1
ATOM 833 N N . PHE A 1 109 ? -2.953 4.351 -8.719 1.00 98.12 109 PHE A N 1
ATOM 834 C CA . PHE A 1 109 ? -1.584 3.844 -8.625 1.00 98.12 109 PHE A CA 1
ATOM 835 C C . PHE A 1 109 ? -1.537 2.377 -8.177 1.00 98.12 109 PHE A C 1
ATOM 837 O O . PHE A 1 109 ? -0.790 1.591 -8.764 1.00 98.12 109 PHE A O 1
ATOM 844 N N . LEU A 1 110 ? -2.329 2.010 -7.165 1.00 98.25 110 LEU A N 1
ATOM 845 C CA . LEU A 1 110 ? -2.422 0.655 -6.617 1.00 98.25 110 LEU A CA 1
ATOM 846 C C . LEU A 1 110 ? -3.089 -0.312 -7.605 1.00 98.25 110 LEU A C 1
ATOM 848 O O . LEU A 1 110 ? -2.643 -1.450 -7.757 1.00 98.25 110 LEU A O 1
ATOM 852 N N . ALA A 1 111 ? -4.125 0.134 -8.316 1.00 97.12 111 ALA A N 1
ATOM 853 C CA . ALA A 1 111 ? -4.860 -0.696 -9.263 1.00 97.12 111 ALA A CA 1
ATOM 854 C C . ALA A 1 111 ? -4.043 -1.061 -10.509 1.00 97.12 111 ALA A C 1
ATOM 856 O O . ALA A 1 111 ? -4.318 -2.062 -11.190 1.00 97.12 111 ALA A O 1
ATOM 857 N N . ASN A 1 112 ? -3.002 -0.281 -10.806 1.00 96.25 112 ASN A N 1
ATOM 858 C CA . ASN A 1 112 ? -2.061 -0.607 -11.856 1.00 96.25 112 ASN A CA 1
ATOM 859 C C . ASN A 1 112 ? -1.176 -1.802 -11.453 1.00 96.25 112 ASN A C 1
ATOM 861 O O . ASN A 1 112 ? -0.217 -1.687 -10.688 1.00 96.25 112 ASN A O 1
ATOM 865 N N . LYS A 1 113 ? -1.458 -2.957 -12.063 1.00 94.06 113 LYS A N 1
ATOM 866 C CA . LYS A 1 113 ? -0.739 -4.224 -11.838 1.00 94.06 113 LYS A CA 1
ATOM 867 C C . LYS A 1 113 ? 0.747 -4.180 -12.197 1.00 94.06 113 LYS A C 1
ATOM 869 O O . LYS A 1 113 ? 1.470 -5.098 -11.814 1.00 94.06 113 LYS A O 1
ATOM 874 N N . ASP A 1 114 ? 1.178 -3.170 -12.944 1.00 95.06 114 ASP A N 1
ATOM 875 C CA . ASP A 1 114 ? 2.575 -2.978 -13.324 1.00 95.06 114 ASP A CA 1
ATOM 876 C C . ASP A 1 114 ? 3.328 -2.062 -12.336 1.00 95.06 114 ASP A C 1
ATOM 878 O O . ASP A 1 114 ? 4.559 -1.962 -12.393 1.00 95.06 114 ASP A O 1
ATOM 882 N N . ASN A 1 115 ? 2.597 -1.443 -11.399 1.00 96.25 115 ASN A N 1
ATOM 883 C CA . ASN A 1 115 ? 3.135 -0.640 -10.304 1.00 96.25 115 ASN A CA 1
ATOM 884 C C . ASN A 1 115 ? 3.301 -1.460 -9.022 1.00 96.25 115 ASN A C 1
ATOM 886 O O . ASN A 1 115 ? 4.363 -1.412 -8.404 1.00 96.25 115 ASN A O 1
ATOM 890 N N . ILE A 1 116 ? 2.258 -2.201 -8.636 1.00 97.56 116 ILE A N 1
ATOM 891 C CA . ILE A 1 116 ? 2.150 -2.891 -7.346 1.00 97.56 116 ILE A CA 1
ATOM 892 C C . ILE A 1 116 ? 1.562 -4.294 -7.550 1.00 97.56 116 ILE A C 1
ATOM 894 O O . ILE A 1 116 ? 0.585 -4.485 -8.278 1.00 97.56 116 ILE A O 1
ATOM 898 N N . LEU A 1 117 ? 2.139 -5.300 -6.886 1.00 97.31 117 LEU A N 1
ATOM 899 C CA . LEU A 1 117 ? 1.561 -6.646 -6.865 1.00 97.31 117 LEU A CA 1
ATOM 900 C C . LEU A 1 117 ? 0.319 -6.639 -5.968 1.00 97.31 117 LEU A C 1
ATOM 902 O O . LEU A 1 117 ? 0.369 -6.082 -4.884 1.00 97.31 117 LEU A O 1
ATOM 906 N N . PHE A 1 118 ? -0.787 -7.262 -6.376 1.00 97.50 118 PHE A N 1
ATOM 907 C CA . PHE A 1 118 ? -2.002 -7.349 -5.539 1.00 97.50 118 PHE A CA 1
ATOM 908 C C . PHE A 1 118 ? -2.573 -5.990 -5.077 1.00 97.50 118 PHE A C 1
ATOM 910 O O . PHE A 1 118 ? -3.307 -5.932 -4.100 1.00 97.50 118 PHE A O 1
ATOM 917 N N . GLY A 1 119 ? -2.269 -4.882 -5.764 1.00 97.62 119 GLY A N 1
ATOM 918 C CA . GLY A 1 119 ? -2.591 -3.543 -5.251 1.00 97.62 119 GLY A CA 1
ATOM 919 C C . GLY A 1 119 ? -4.087 -3.266 -5.041 1.00 97.62 119 GLY A C 1
ATOM 920 O O . GLY A 1 119 ? -4.435 -2.501 -4.151 1.00 97.62 119 GLY A O 1
ATOM 921 N N . ASN A 1 120 ? -4.970 -3.966 -5.762 1.00 97.25 120 ASN A N 1
ATOM 922 C CA . ASN A 1 120 ? -6.427 -3.900 -5.571 1.00 97.25 120 ASN A CA 1
ATOM 923 C C . ASN A 1 120 ? -6.914 -4.401 -4.199 1.00 97.25 120 ASN A C 1
ATOM 925 O O . ASN A 1 120 ? -8.086 -4.232 -3.889 1.00 97.25 120 ASN A O 1
ATOM 929 N N . GLU A 1 121 ? -6.064 -5.071 -3.421 1.00 97.56 121 GLU A N 1
ATOM 930 C CA . GLU A 1 121 ? -6.416 -5.579 -2.089 1.00 97.56 121 GLU A CA 1
ATOM 931 C C . GLU A 1 121 ? -6.136 -4.559 -0.979 1.00 97.56 121 GLU A C 1
ATOM 933 O O . GLU A 1 121 ? -6.419 -4.828 0.186 1.00 97.56 121 GLU A O 1
ATOM 938 N N . TYR A 1 122 ? -5.570 -3.400 -1.326 1.00 97.94 122 TYR A N 1
ATOM 939 C CA . TYR A 1 122 ? -5.164 -2.374 -0.378 1.00 97.94 122 TYR A CA 1
ATOM 940 C C . TYR A 1 122 ? -6.035 -1.131 -0.493 1.00 97.94 122 TYR A C 1
ATOM 942 O O . TYR A 1 122 ? -6.353 -0.667 -1.587 1.00 97.94 122 TYR A O 1
ATOM 950 N N . VAL A 1 123 ? -6.331 -0.530 0.655 1.00 97.31 123 VAL A N 1
ATOM 951 C CA . VAL A 1 123 ? -7.113 0.704 0.754 1.00 97.31 123 VAL A CA 1
ATOM 952 C C . VAL A 1 123 ? -6.348 1.796 1.484 1.00 97.31 123 VAL A C 1
ATOM 954 O O . VAL A 1 123 ? -5.584 1.544 2.421 1.00 97.31 123 VAL A O 1
ATOM 957 N N . TYR A 1 124 ? -6.554 3.043 1.055 1.00 97.44 124 TYR A N 1
ATOM 958 C CA . TYR A 1 124 ? -5.907 4.207 1.652 1.00 97.44 124 TYR A CA 1
ATOM 959 C C . TYR A 1 124 ? -6.188 4.294 3.156 1.00 97.44 124 TYR A C 1
ATOM 961 O O . TYR A 1 124 ? -7.341 4.323 3.586 1.00 97.44 124 TYR A O 1
ATOM 969 N N . THR A 1 125 ? -5.133 4.395 3.964 1.00 95.75 125 THR A N 1
ATOM 970 C CA . THR A 1 125 ? -5.245 4.504 5.419 1.00 95.75 125 THR A CA 1
ATOM 971 C C . THR A 1 125 ? -4.722 5.855 5.897 1.00 95.75 125 THR A C 1
ATOM 973 O O . THR A 1 125 ? -3.575 6.003 6.322 1.00 95.75 125 THR A O 1
ATOM 976 N N . LYS A 1 126 ? -5.599 6.865 5.848 1.00 94.00 126 LYS A N 1
ATOM 977 C CA . LYS A 1 126 ? -5.271 8.262 6.184 1.00 94.00 126 LYS A CA 1
ATOM 978 C C . LYS A 1 126 ? -4.607 8.429 7.552 1.00 94.00 126 LYS A C 1
ATOM 980 O O . LYS A 1 126 ? -3.667 9.202 7.672 1.00 94.00 126 LYS A O 1
ATOM 985 N N . ASN A 1 127 ? -5.071 7.700 8.565 1.00 92.25 127 ASN A N 1
ATOM 986 C CA . ASN A 1 127 ? -4.573 7.837 9.939 1.00 92.25 127 ASN A CA 1
ATOM 987 C C . ASN A 1 127 ? -3.126 7.349 10.125 1.00 92.25 127 ASN A C 1
ATOM 989 O O . ASN A 1 127 ? -2.518 7.666 11.141 1.00 92.25 127 ASN A O 1
ATOM 993 N N . PHE A 1 128 ? -2.586 6.596 9.162 1.00 93.25 128 PHE A N 1
ATOM 994 C CA . PHE A 1 128 ? -1.187 6.155 9.137 1.00 93.25 128 PHE A CA 1
ATOM 995 C C . PHE A 1 128 ? -0.367 6.871 8.058 1.00 93.25 128 PHE A C 1
ATOM 997 O O . PHE A 1 128 ? 0.729 6.441 7.724 1.00 93.25 128 PHE A O 1
ATOM 1004 N N . SER A 1 129 ? -0.917 7.933 7.467 1.00 95.81 129 SER A N 1
ATOM 1005 C CA . SER A 1 129 ? -0.224 8.748 6.471 1.00 95.81 129 SER A CA 1
ATOM 1006 C C . SER A 1 129 ? 0.264 10.046 7.106 1.00 95.81 129 SER A C 1
ATOM 1008 O O . SER A 1 129 ? -0.440 10.657 7.910 1.00 95.81 129 SER A O 1
ATOM 1010 N N . HIS A 1 130 ? 1.446 10.491 6.699 1.00 94.94 130 HIS A N 1
ATOM 1011 C CA . HIS A 1 130 ? 2.118 11.675 7.218 1.00 94.94 130 HIS A CA 1
ATOM 1012 C C . HIS A 1 130 ? 2.411 12.622 6.055 1.00 94.94 130 HIS A C 1
ATOM 1014 O O . HIS A 1 130 ? 3.325 12.394 5.276 1.00 94.94 130 HIS A O 1
ATOM 1020 N N . LEU A 1 131 ? 1.595 13.667 5.892 1.00 93.69 131 LEU A N 1
ATOM 1021 C CA . LEU A 1 131 ? 1.702 14.608 4.762 1.00 93.69 131 LEU A CA 1
ATOM 1022 C C . LEU A 1 131 ? 2.013 16.053 5.180 1.00 93.69 131 LEU A C 1
ATOM 1024 O O . LEU A 1 131 ? 2.125 16.935 4.326 1.00 93.69 131 LEU A O 1
ATOM 1028 N N . GLU A 1 132 ? 2.122 16.300 6.485 1.00 88.81 132 GLU A N 1
ATOM 1029 C CA . GLU A 1 132 ? 2.347 17.632 7.059 1.00 88.81 132 GLU A CA 1
ATOM 1030 C C . GLU A 1 132 ? 3.821 17.879 7.412 1.00 88.81 132 GLU A C 1
ATOM 1032 O O . GLU A 1 132 ? 4.282 19.019 7.345 1.00 88.81 132 GLU A O 1
ATOM 1037 N N . GLU A 1 133 ? 4.570 16.819 7.728 1.00 86.88 133 GLU A N 1
ATOM 1038 C CA . GLU A 1 133 ? 5.975 16.866 8.140 1.00 86.88 133 GLU A CA 1
ATOM 1039 C C . GLU A 1 133 ? 6.790 15.817 7.375 1.00 86.88 133 GLU A C 1
ATOM 1041 O O . GLU A 1 133 ? 6.272 14.762 7.017 1.00 86.88 133 GLU A O 1
ATOM 1046 N N . GLU A 1 134 ? 8.064 16.117 7.112 1.00 88.56 134 GLU A N 1
ATOM 1047 C CA . GLU A 1 134 ? 8.979 15.186 6.447 1.00 88.56 134 GLU A CA 1
ATOM 1048 C C . GLU A 1 134 ? 9.445 14.077 7.417 1.00 88.56 134 GLU A C 1
ATOM 1050 O O . GLU A 1 134 ? 9.768 14.381 8.570 1.00 88.56 134 GLU A O 1
ATOM 1055 N N . PRO A 1 135 ? 9.576 12.816 6.961 1.00 91.69 135 PRO A N 1
ATOM 1056 C CA . PRO A 1 135 ? 9.349 12.358 5.589 1.00 91.69 135 PRO A CA 1
ATOM 1057 C C . PRO A 1 135 ? 7.858 12.262 5.235 1.00 91.69 135 PRO A C 1
ATOM 1059 O O . PRO A 1 135 ? 7.056 11.763 6.022 1.00 91.69 135 PRO A O 1
ATOM 1062 N N . LEU A 1 136 ? 7.503 12.701 4.024 1.00 96.94 136 LEU A N 1
ATOM 1063 C CA . LEU A 1 136 ? 6.136 12.566 3.521 1.00 96.94 136 LEU A CA 1
ATOM 1064 C C . LEU A 1 136 ? 5.826 11.112 3.152 1.00 96.94 136 LEU A C 1
ATOM 1066 O O . LEU A 1 136 ? 6.488 10.521 2.295 1.00 96.94 136 LEU A O 1
ATOM 1070 N N . GLU A 1 137 ? 4.780 10.553 3.753 1.00 97.62 137 GLU A N 1
ATOM 1071 C CA . GLU A 1 137 ? 4.384 9.162 3.568 1.00 97.62 137 GLU A CA 1
ATOM 1072 C C . GLU A 1 137 ? 2.873 8.995 3.397 1.00 97.62 137 GLU A C 1
ATOM 1074 O O . GLU A 1 137 ? 2.056 9.595 4.100 1.00 97.62 137 GLU A O 1
ATOM 1079 N N . ILE A 1 138 ? 2.494 8.117 2.470 1.00 98.06 138 ILE A N 1
ATOM 1080 C CA . ILE A 1 138 ? 1.127 7.611 2.331 1.00 98.06 138 ILE A CA 1
ATOM 1081 C C . ILE A 1 138 ? 1.133 6.116 2.609 1.00 98.06 138 ILE A C 1
ATOM 1083 O O . ILE A 1 138 ? 1.913 5.376 2.011 1.00 98.06 138 ILE A O 1
ATOM 1087 N N . GLN A 1 139 ? 0.218 5.669 3.467 1.00 97.88 139 GLN A N 1
ATOM 1088 C CA . GLN A 1 139 ? 0.018 4.252 3.750 1.00 97.88 139 GLN A CA 1
ATOM 1089 C C . GLN A 1 139 ? -1.303 3.748 3.156 1.00 97.88 139 GLN A C 1
ATOM 1091 O O . GLN A 1 139 ? -2.346 4.402 3.251 1.00 97.88 139 GLN A O 1
ATOM 1096 N N . ALA A 1 140 ? -1.261 2.542 2.596 1.00 98.25 140 ALA A N 1
ATOM 1097 C CA . ALA A 1 140 ? -2.428 1.726 2.299 1.00 98.25 140 ALA A CA 1
ATOM 1098 C C . ALA A 1 140 ? -2.321 0.389 3.040 1.00 98.25 140 ALA A C 1
ATOM 1100 O O . ALA A 1 140 ? -1.226 -0.150 3.193 1.00 98.25 140 ALA A O 1
ATOM 1101 N N . SER A 1 141 ? -3.445 -0.146 3.499 1.00 98.06 141 SER A N 1
ATOM 1102 C CA . SER A 1 141 ? -3.489 -1.393 4.269 1.00 98.06 141 SER A CA 1
ATOM 1103 C C . SER A 1 141 ? -4.335 -2.410 3.526 1.00 98.06 141 SER A C 1
ATOM 1105 O O . SER A 1 141 ? -5.329 -2.027 2.909 1.00 98.06 141 SER A O 1
ATOM 1107 N N . GLN A 1 142 ? -3.936 -3.681 3.559 1.00 97.88 142 GLN A N 1
ATOM 1108 C CA . GLN A 1 142 ? -4.743 -4.745 2.971 1.00 97.88 142 GLN A CA 1
ATOM 1109 C C . GLN A 1 142 ? -6.074 -4.828 3.729 1.00 97.88 142 GLN A C 1
ATOM 1111 O O . GLN A 1 142 ? -6.107 -4.598 4.941 1.00 97.88 142 GLN A O 1
ATOM 1116 N N . GLU A 1 143 ? -7.168 -5.117 3.034 1.00 95.56 143 GLU A N 1
ATOM 1117 C CA . GLU A 1 143 ? -8.487 -5.237 3.653 1.00 95.56 143 GLU A CA 1
ATOM 1118 C C . GLU A 1 143 ? -9.069 -6.642 3.558 1.00 95.56 143 GLU A C 1
ATOM 1120 O O . GLU A 1 143 ? -8.803 -7.407 2.631 1.00 95.56 143 GLU A O 1
ATOM 1125 N N . TYR A 1 144 ? -9.914 -6.965 4.531 1.00 94.31 144 TYR A N 1
ATOM 1126 C CA . TYR A 1 144 ? -10.726 -8.167 4.524 1.00 94.31 144 TYR A CA 1
ATOM 1127 C C . TYR A 1 144 ? -12.149 -7.820 4.957 1.00 94.31 144 TYR A C 1
ATOM 1129 O O . TYR A 1 144 ? -12.357 -7.197 5.995 1.00 94.31 144 TYR A O 1
ATOM 1137 N N . GLU A 1 145 ? -13.134 -8.172 4.127 1.00 93.50 145 GLU A N 1
ATOM 1138 C CA . GLU A 1 145 ? -14.552 -7.819 4.328 1.00 93.50 145 GLU A CA 1
ATOM 1139 C C . GLU A 1 145 ? -14.788 -6.311 4.583 1.00 93.50 145 GLU A C 1
ATOM 1141 O O . GLU A 1 145 ? -15.662 -5.918 5.356 1.00 93.50 145 GLU A O 1
ATOM 1146 N N . GLY A 1 146 ? -14.002 -5.451 3.920 1.00 92.81 146 GLY A N 1
ATOM 1147 C CA . GLY A 1 146 ? -14.066 -3.991 4.065 1.00 92.81 146 GLY A CA 1
ATOM 1148 C C . GLY A 1 146 ? -13.455 -3.455 5.364 1.00 92.81 146 GLY A C 1
ATOM 1149 O O . GLY A 1 146 ? -13.663 -2.290 5.711 1.00 92.81 146 GLY A O 1
ATOM 1150 N N . ILE A 1 147 ? -12.731 -4.296 6.108 1.00 92.88 147 ILE A N 1
ATOM 1151 C CA . ILE A 1 147 ? -12.005 -3.917 7.319 1.00 92.88 147 ILE A CA 1
ATOM 1152 C C . ILE A 1 147 ? -10.501 -3.963 7.009 1.00 92.88 147 ILE A C 1
ATOM 1154 O O . ILE A 1 147 ? -9.974 -5.047 6.746 1.00 92.88 147 ILE A O 1
ATOM 1158 N N . PRO A 1 148 ? -9.788 -2.823 7.039 1.00 95.06 148 PRO A N 1
ATOM 1159 C CA . PRO A 1 148 ? -8.345 -2.805 6.836 1.00 95.06 148 PRO A CA 1
ATOM 1160 C C . PRO A 1 148 ? -7.606 -3.432 8.024 1.00 95.06 148 PRO A C 1
ATOM 1162 O O . PRO A 1 148 ? -7.972 -3.222 9.187 1.00 95.06 148 PRO A O 1
ATOM 1165 N N . PHE A 1 149 ? -6.524 -4.156 7.741 1.00 94.25 149 PHE A N 1
ATOM 1166 C CA . PHE A 1 149 ? -5.597 -4.624 8.766 1.00 94.25 149 PHE A CA 1
ATOM 1167 C C . PHE A 1 149 ? -4.783 -3.447 9.312 1.00 94.25 149 PHE A C 1
ATOM 1169 O O . PHE A 1 149 ? -4.030 -2.798 8.591 1.00 94.25 149 PHE A O 1
ATOM 1176 N N . ASN A 1 150 ? -4.915 -3.174 10.609 1.00 89.81 150 ASN A N 1
ATOM 1177 C CA . ASN A 1 150 ? -4.189 -2.099 11.287 1.00 89.81 150 ASN A CA 1
ATOM 1178 C C . ASN A 1 150 ? -2.886 -2.620 11.916 1.00 89.81 150 ASN A C 1
ATOM 1180 O O . ASN A 1 150 ? -2.692 -2.503 13.127 1.00 89.81 150 ASN A O 1
ATOM 1184 N N . ASP A 1 151 ? -2.015 -3.228 11.110 1.00 87.25 151 ASP A N 1
ATOM 1185 C CA . ASP A 1 151 ? -0.721 -3.745 11.562 1.00 87.25 151 ASP A CA 1
ATOM 1186 C C . ASP A 1 151 ? 0.386 -3.627 10.496 1.00 87.25 151 ASP A C 1
ATOM 1188 O O . ASP A 1 151 ? 0.181 -3.164 9.374 1.00 87.25 151 ASP A O 1
ATOM 1192 N N . ASP A 1 152 ? 1.603 -4.027 10.870 1.00 89.50 152 ASP A N 1
ATOM 1193 C CA . ASP A 1 152 ? 2.798 -3.920 10.028 1.00 89.50 152 ASP A CA 1
ATOM 1194 C C . ASP A 1 152 ? 3.017 -5.109 9.083 1.00 89.50 152 ASP A C 1
ATOM 1196 O O . ASP A 1 152 ? 4.074 -5.191 8.444 1.00 89.50 152 ASP A O 1
ATOM 1200 N N . THR A 1 153 ? 2.077 -6.052 9.020 1.00 91.50 153 THR A N 1
ATOM 1201 C CA . THR A 1 153 ? 2.215 -7.317 8.290 1.00 91.50 153 THR A CA 1
ATOM 1202 C C . THR A 1 153 ? 1.608 -7.267 6.891 1.00 91.50 153 THR A C 1
ATOM 1204 O O . THR A 1 153 ? 2.078 -8.002 6.024 1.00 91.50 153 THR A O 1
ATOM 1207 N N . ALA A 1 154 ? 0.641 -6.377 6.643 1.00 96.06 154 ALA A N 1
ATOM 1208 C CA . ALA A 1 154 ? -0.120 -6.321 5.395 1.00 96.06 154 ALA A CA 1
ATOM 1209 C C . ALA A 1 154 ? -0.380 -4.873 4.947 1.00 96.06 154 ALA A C 1
ATOM 1211 O O . ALA A 1 154 ? -1.489 -4.344 5.044 1.00 96.06 154 ALA A O 1
ATOM 1212 N N . LYS A 1 155 ? 0.674 -4.201 4.471 1.00 97.88 155 LYS A N 1
ATOM 1213 C CA . LYS A 1 155 ? 0.619 -2.779 4.113 1.00 97.88 155 LYS A CA 1
ATOM 1214 C C . LYS A 1 155 ? 1.519 -2.404 2.943 1.00 97.88 155 LYS A C 1
ATOM 1216 O O . LYS A 1 155 ? 2.509 -3.080 2.655 1.00 97.88 155 LYS A O 1
ATOM 1221 N N . ILE A 1 156 ? 1.185 -1.276 2.328 1.00 98.50 156 ILE A N 1
ATOM 1222 C CA . ILE A 1 156 ? 2.017 -0.543 1.381 1.00 98.50 156 ILE A CA 1
ATOM 1223 C C . ILE A 1 156 ? 2.330 0.825 1.973 1.00 98.50 156 ILE A C 1
ATOM 1225 O O . ILE A 1 156 ? 1.429 1.521 2.436 1.00 98.50 156 ILE A O 1
ATOM 1229 N N . VAL A 1 157 ? 3.598 1.220 1.921 1.00 98.31 157 VAL A N 1
ATOM 1230 C CA . VAL A 1 157 ? 4.059 2.557 2.310 1.00 98.31 157 VAL A CA 1
ATOM 1231 C C . VAL A 1 157 ? 4.714 3.212 1.103 1.00 98.31 157 VAL A C 1
ATOM 1233 O O . VAL A 1 157 ? 5.667 2.669 0.541 1.00 98.31 157 VAL A O 1
ATOM 1236 N N . LEU A 1 158 ? 4.196 4.369 0.699 1.00 98.50 158 LEU A N 1
ATOM 1237 C CA . LEU A 1 158 ? 4.773 5.218 -0.335 1.00 98.50 158 LEU A CA 1
ATOM 1238 C C . LEU A 1 158 ? 5.539 6.356 0.328 1.00 98.50 158 LEU A C 1
ATOM 1240 O O . LEU A 1 158 ? 4.934 7.155 1.038 1.00 98.50 158 LEU A O 1
ATOM 1244 N N . SER A 1 159 ? 6.836 6.459 0.052 1.00 98.12 159 SER A N 1
ATOM 1245 C CA . SER A 1 159 ? 7.625 7.639 0.409 1.00 98.12 159 SER A CA 1
ATOM 1246 C C . SER A 1 159 ? 7.529 8.660 -0.718 1.00 98.12 159 SER A C 1
ATOM 1248 O O . SER A 1 159 ? 7.696 8.315 -1.896 1.00 98.12 159 SER A O 1
ATOM 1250 N N . LEU A 1 160 ? 7.269 9.910 -0.357 1.00 98.06 160 LEU A N 1
ATOM 1251 C CA . LEU A 1 160 ? 6.940 10.976 -1.288 1.00 98.06 160 LEU A CA 1
ATOM 1252 C C . LEU A 1 160 ? 7.956 12.114 -1.224 1.00 98.06 160 LEU A C 1
ATOM 1254 O O . LEU A 1 1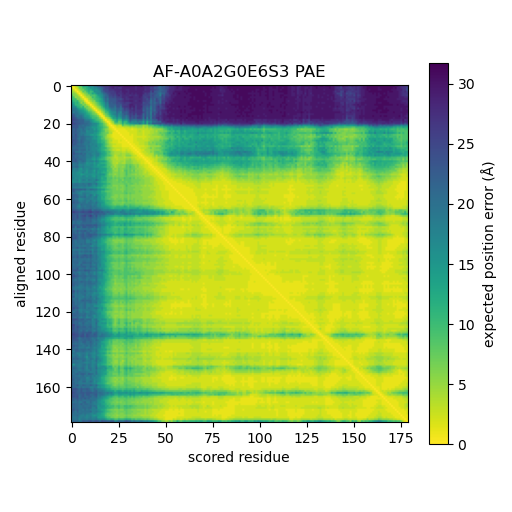60 ? 8.573 12.361 -0.195 1.00 98.06 160 LEU A O 1
ATOM 1258 N N . GLU A 1 161 ? 8.070 12.852 -2.322 1.00 96.62 161 GLU A N 1
ATOM 1259 C CA . GLU A 1 161 ? 8.730 14.155 -2.356 1.00 96.62 161 GLU A CA 1
ATOM 1260 C C . GLU A 1 161 ? 7.728 15.210 -2.827 1.00 96.62 161 GLU A C 1
ATOM 1262 O O . GLU A 1 161 ? 7.029 15.028 -3.831 1.00 96.62 161 GLU A O 1
ATOM 1267 N N . LYS A 1 162 ? 7.651 16.333 -2.110 1.00 94.81 162 LYS A N 1
ATOM 1268 C CA . LYS A 1 162 ? 6.794 17.444 -2.515 1.00 94.81 162 LYS A CA 1
ATOM 1269 C C . LYS A 1 162 ? 7.387 18.170 -3.717 1.00 94.81 162 LYS A C 1
ATOM 1271 O O . LYS A 1 162 ? 8.469 18.747 -3.652 1.00 94.81 162 LYS A O 1
ATOM 1276 N N . ASN A 1 163 ? 6.614 18.236 -4.788 1.00 92.25 163 ASN A N 1
ATOM 1277 C CA . ASN A 1 163 ? 6.862 19.081 -5.943 1.00 92.25 163 ASN A CA 1
ATOM 1278 C C . ASN A 1 163 ? 5.746 20.143 -6.036 1.00 92.25 163 ASN A C 1
ATOM 1280 O O . ASN A 1 163 ? 4.744 20.070 -5.331 1.00 92.25 163 ASN A O 1
ATOM 1284 N N . LYS A 1 164 ? 5.931 21.188 -6.856 1.00 89.25 164 LYS A N 1
ATOM 1285 C CA . LYS A 1 164 ? 5.129 22.433 -6.828 1.00 89.25 164 LYS A CA 1
ATOM 1286 C C . LYS A 1 164 ? 3.617 22.225 -6.654 1.00 89.25 164 LYS A C 1
ATOM 1288 O O . LYS A 1 164 ? 3.017 22.949 -5.867 1.00 89.25 164 LYS A O 1
ATOM 1293 N N . ASN A 1 165 ? 3.041 21.262 -7.375 1.00 92.56 165 ASN A N 1
ATOM 1294 C CA . ASN A 1 165 ? 1.599 21.008 -7.411 1.00 92.56 165 ASN A CA 1
ATOM 1295 C C . ASN A 1 165 ? 1.226 19.553 -7.074 1.00 92.56 165 ASN A C 1
ATOM 1297 O O . ASN A 1 165 ? 0.048 19.218 -7.105 1.00 92.56 165 ASN A O 1
ATOM 1301 N N . ASP A 1 166 ? 2.205 18.687 -6.816 1.00 96.19 166 ASP A N 1
ATOM 1302 C CA . ASP A 1 166 ? 1.999 17.245 -6.686 1.00 96.19 166 ASP A CA 1
ATOM 1303 C C . ASP A 1 166 ? 2.992 16.614 -5.706 1.00 96.19 166 ASP A C 1
ATOM 1305 O O . ASP A 1 166 ? 4.013 17.209 -5.353 1.00 96.19 166 ASP A O 1
ATOM 1309 N N . TYR A 1 167 ? 2.681 15.401 -5.256 1.00 97.44 167 TYR A N 1
ATOM 1310 C CA . TYR A 1 167 ? 3.629 14.559 -4.539 1.00 97.44 167 TYR A CA 1
ATOM 1311 C C . TYR A 1 167 ? 4.178 13.498 -5.484 1.00 97.44 167 TYR A C 1
ATOM 1313 O O . TYR A 1 167 ? 3.417 12.714 -6.047 1.00 97.44 167 TYR A O 1
ATOM 1321 N N . ARG A 1 168 ? 5.497 13.440 -5.648 1.00 97.62 168 ARG A N 1
ATOM 1322 C CA . ARG A 1 168 ? 6.161 12.412 -6.456 1.00 97.62 168 ARG A CA 1
ATOM 1323 C C . ARG A 1 168 ? 6.412 11.180 -5.611 1.00 97.62 168 ARG A C 1
ATOM 1325 O O . ARG A 1 168 ? 6.936 11.300 -4.508 1.00 97.62 168 ARG A O 1
ATOM 1332 N N . ILE A 1 169 ? 6.078 10.004 -6.130 1.00 98.12 169 ILE A N 1
ATOM 1333 C CA . ILE A 1 169 ? 6.384 8.743 -5.455 1.00 98.12 169 ILE A CA 1
ATOM 1334 C C . ILE A 1 169 ? 7.861 8.427 -5.690 1.00 98.12 169 ILE A C 1
ATOM 1336 O O . ILE A 1 169 ? 8.289 8.216 -6.823 1.00 98.12 169 ILE A O 1
ATOM 1340 N N . MET A 1 170 ? 8.640 8.384 -4.613 1.00 97.44 170 MET A N 1
ATOM 1341 C CA . MET A 1 170 ? 10.081 8.117 -4.670 1.00 97.44 170 MET A CA 1
ATOM 1342 C C . MET A 1 170 ? 10.388 6.648 -4.409 1.00 97.44 170 MET A C 1
ATOM 1344 O O . MET A 1 170 ? 11.297 6.065 -5.002 1.00 97.44 170 MET A O 1
ATOM 1348 N N . ASN A 1 171 ? 9.614 6.035 -3.522 1.00 96.94 171 ASN A N 1
ATOM 1349 C CA . ASN A 1 171 ? 9.788 4.652 -3.128 1.00 96.94 171 ASN A CA 1
ATOM 1350 C C . ASN A 1 171 ? 8.437 4.055 -2.741 1.00 96.94 171 ASN A C 1
ATOM 1352 O O . ASN A 1 171 ? 7.595 4.754 -2.180 1.00 96.94 171 ASN A O 1
ATOM 1356 N N . ASN A 1 172 ? 8.252 2.764 -2.994 1.00 97.25 172 ASN A N 1
ATOM 1357 C CA . ASN A 1 172 ? 7.182 1.994 -2.376 1.00 97.25 172 ASN A CA 1
ATOM 1358 C C . ASN A 1 172 ? 7.749 0.761 -1.679 1.00 97.25 172 ASN A C 1
ATOM 1360 O O . ASN A 1 172 ? 8.630 0.091 -2.213 1.00 97.25 172 ASN A O 1
ATOM 1364 N N . MET A 1 173 ? 7.242 0.489 -0.482 1.00 98.25 173 MET A N 1
ATOM 1365 C CA . MET A 1 173 ? 7.486 -0.730 0.276 1.00 98.25 173 MET A CA 1
ATOM 1366 C C . MET A 1 173 ? 6.171 -1.486 0.405 1.00 98.25 173 MET A C 1
ATOM 1368 O O . MET A 1 173 ? 5.148 -0.882 0.714 1.00 98.25 173 MET A O 1
ATOM 1372 N N . GLN A 1 174 ? 6.202 -2.791 0.169 1.00 98.44 174 GLN A N 1
ATOM 1373 C CA . GLN A 1 174 ? 5.040 -3.660 0.157 1.00 98.44 174 GLN A CA 1
ATOM 1374 C C . GLN A 1 174 ? 5.281 -4.899 1.021 1.00 98.44 174 GLN A C 1
ATOM 1376 O O . GLN A 1 174 ? 6.300 -5.580 0.888 1.00 98.44 174 GLN A O 1
ATOM 1381 N N . LYS A 1 175 ? 4.275 -5.225 1.833 1.00 98.44 175 LYS A N 1
ATOM 1382 C CA . LYS A 1 175 ? 4.073 -6.523 2.484 1.00 98.44 175 LYS A CA 1
ATOM 1383 C C . LYS A 1 175 ? 2.659 -7.012 2.209 1.00 98.44 175 LYS A C 1
ATOM 1385 O O . LYS A 1 175 ? 1.739 -6.195 2.139 1.00 98.44 175 LYS A O 1
ATOM 1390 N N . HIS A 1 176 ? 2.482 -8.316 2.061 1.00 98.19 176 HIS A N 1
ATOM 1391 C CA . HIS A 1 176 ? 1.212 -8.914 1.658 1.00 98.19 176 HIS A CA 1
ATOM 1392 C C . HIS A 1 176 ? 0.998 -10.234 2.385 1.00 98.19 176 HIS A C 1
ATOM 1394 O O . HIS A 1 176 ? 1.906 -11.065 2.422 1.00 98.19 176 HIS A O 1
ATOM 1400 N N . ILE A 1 177 ? -0.211 -10.457 2.889 1.00 97.50 177 ILE A N 1
ATOM 1401 C CA . ILE A 1 177 ? -0.609 -11.739 3.470 1.00 97.50 177 ILE A CA 1
ATOM 1402 C C . ILE A 1 177 ? -1.627 -12.427 2.565 1.00 97.50 177 ILE A C 1
ATOM 1404 O O . ILE A 1 177 ? -2.425 -11.778 1.896 1.00 97.50 177 ILE A O 1
ATOM 1408 N N . ALA A 1 178 ? -1.585 -13.752 2.521 1.00 94.75 178 ALA A N 1
ATOM 1409 C CA . ALA A 1 178 ? -2.524 -14.573 1.768 1.00 94.75 178 ALA A CA 1
ATOM 1410 C C . ALA A 1 178 ? -2.801 -15.884 2.515 1.00 94.75 178 ALA A C 1
ATOM 1412 O O . ALA A 1 178 ? -2.142 -16.196 3.507 1.00 94.75 178 ALA A O 1
ATOM 1413 N N . ASN A 1 179 ? -3.785 -16.639 2.033 1.00 81.81 179 ASN A N 1
ATOM 1414 C CA . ASN A 1 179 ? -4.136 -17.974 2.520 1.00 81.81 179 ASN A CA 1
ATOM 1415 C C . ASN A 1 179 ? -3.924 -19.014 1.417 1.00 81.81 179 ASN A C 1
ATOM 1417 O O . ASN A 1 179 ? -4.141 -18.654 0.235 1.00 81.81 179 ASN A O 1
#

Solvent-accessible surface area (backbone atoms only — not comparable to full-atom values): 10717 Å² total; per-residue (Å²): 136,78,76,68,63,67,59,51,70,65,48,70,76,67,69,75,68,86,76,67,89,66,54,71,68,55,54,34,53,76,70,74,50,83,83,83,87,81,87,78,88,75,88,79,89,82,80,91,84,85,70,42,78,38,64,50,66,59,53,52,52,52,48,50,74,70,68,56,75,50,58,72,64,54,64,64,50,73,60,86,54,35,43,33,37,56,46,52,73,76,52,16,75,73,39,56,33,41,78,93,41,46,66,62,35,46,47,57,50,27,58,34,70,42,61,28,82,75,25,77,48,45,43,78,34,68,93,70,34,35,83,90,52,86,76,29,34,47,29,27,18,32,51,56,98,89,43,62,50,93,56,95,64,26,29,35,42,34,37,44,44,88,48,102,81,37,32,28,38,42,31,39,38,38,32,43,60,42,126

Mean predicted aligned error: 8.49 Å

InterPro domains:
  IPR018604 Regulatory protein YycH-like [PF09648] (12-163)
  IPR042274 Regulatory protein YycH/YycI , domain 2 [G3DSA:3.30.310.160] (78-175)

Nearest PDB structures (foldseek):
  6kev-assembly1_A  TM=3.873E-01  e=9.353E+00  Synechococcus elongatus PCC 7942 = FACHB-805
  5ur6-assembly1_A-2  TM=2.399E-01  e=6.190E+00  Arabidopsis thaliana
  4egd-assembly2_B  TM=2.056E-01  e=3.641E+00  Staphylococcus aureus subsp. aureus NCTC 8325
  4egd-assembly1_A  TM=2.508E-01  e=3.432E+00  Staphylococcus aureus subsp. aureus NCTC 8325
  4eg9-assembly1_A  TM=1.673E-01  e=3.862E+00  Staphylococcus aureus subsp. aureus NCTC 8325

Radius of gyration: 21.94 Å; Cα contacts (8 Å, |Δi|>4): 245; chains: 1; bounding box: 41×51×60 Å

Foldseek 3Di:
DPPVPVVVVVVVVVPPPVPCPDDPVRVCVVVVHDDDDDDDPDDDDDDDDDWAWDPVVVVLVVCVVVVDDAQSVDQWDDDGSKIKGFDDPVNLVVQWAQPVHNQVSQLVQLVPCRRDPPSNQWGWDVVPADCPDPQGKTKIAGDDPNHGDPDDAGIKIFGWDDDPRTTGGGMIMGIHIHD

pLDDT: mean 88.05, std 17.17, range [34.0, 98.5]

Secondary structure (DSSP, 8-state):
--SSHHHHHHHGGG---TT--S-HHHHHHHTT----S--------------EE--HHHHHHHHHHTT--STTSSSEEEETTEEEEEPPHHHHTTSEE-TTSHHHHHHHHHH-TTTSTTGGGEEE-GGG-B-SSSSEEEEEEEEETTEE--SSSSEEEEEEEEETTEEEEEEEEE--EE-